Protein AF-A0A1I5IBN6-F1 (afdb_monomer_lite)

Structure (mmCIF, N/CA/C/O backbone):
data_AF-A0A1I5IBN6-F1
#
_entry.id   AF-A0A1I5IBN6-F1
#
loop_
_atom_site.group_PDB
_atom_site.id
_atom_site.type_symbol
_atom_site.label_atom_id
_atom_site.label_alt_id
_atom_site.label_comp_id
_atom_site.label_asym_id
_atom_site.label_entity_id
_atom_site.label_seq_id
_atom_site.pdbx_PDB_ins_code
_atom_site.Cartn_x
_atom_site.Cartn_y
_atom_site.Cartn_z
_atom_site.occupancy
_atom_site.B_iso_or_equiv
_atom_site.auth_seq_id
_atom_site.auth_comp_id
_atom_site.auth_asym_id
_atom_site.auth_atom_id
_atom_site.pdbx_PDB_model_num
ATOM 1 N N . MET A 1 1 ? -43.852 1.366 -8.050 1.00 37.41 1 MET A N 1
ATOM 2 C CA . MET A 1 1 ? -42.570 1.526 -8.777 1.00 37.41 1 MET A CA 1
ATOM 3 C C . MET A 1 1 ? -41.488 0.800 -7.988 1.00 37.41 1 MET A C 1
ATOM 5 O O . MET A 1 1 ? -41.208 1.187 -6.864 1.00 37.41 1 MET A O 1
ATOM 9 N N . SER A 1 2 ? -41.017 -0.335 -8.509 1.00 35.06 2 SER A N 1
ATOM 10 C CA . SER A 1 2 ? -40.337 -1.384 -7.733 1.00 35.06 2 SER A CA 1
ATOM 11 C C . SER A 1 2 ? -38.909 -1.019 -7.300 1.00 35.06 2 SER A C 1
ATOM 13 O O . SER A 1 2 ? -38.090 -0.548 -8.091 1.00 35.06 2 SER A O 1
ATOM 15 N N . SER A 1 3 ? -38.639 -1.263 -6.017 1.00 43.28 3 SER A N 1
ATOM 16 C CA . SER A 1 3 ? -37.408 -1.008 -5.268 1.00 43.28 3 SER A CA 1
ATOM 17 C C . SER A 1 3 ? -36.455 -2.217 -5.299 1.00 43.28 3 SER A C 1
ATOM 19 O O . SER A 1 3 ? -36.141 -2.799 -4.264 1.00 43.28 3 SER A O 1
ATOM 21 N N . SER A 1 4 ? -35.931 -2.588 -6.466 1.00 45.00 4 SER A N 1
ATOM 22 C CA . SER A 1 4 ? -34.794 -3.533 -6.571 1.00 45.00 4 SER A CA 1
ATOM 23 C C . SER A 1 4 ? -33.524 -2.827 -7.045 1.00 45.00 4 SER A C 1
ATOM 25 O O . SER A 1 4 ? -32.756 -3.294 -7.880 1.00 45.00 4 SER A O 1
ATOM 27 N N . ARG A 1 5 ? -33.343 -1.644 -6.451 1.00 52.09 5 ARG A N 1
ATOM 28 C CA . ARG A 1 5 ? -32.229 -0.719 -6.575 1.00 52.09 5 ARG A CA 1
ATOM 29 C C . ARG A 1 5 ? -30.846 -1.376 -6.428 1.00 52.09 5 ARG A C 1
ATOM 31 O O . ARG A 1 5 ? -29.999 -1.261 -7.278 1.00 52.09 5 ARG A O 1
ATOM 38 N N . LEU A 1 6 ? -30.577 -1.990 -5.277 1.00 48.22 6 LEU A N 1
ATOM 39 C CA . LEU A 1 6 ? -29.248 -1.966 -4.640 1.00 48.22 6 LEU A CA 1
ATOM 40 C C . LEU A 1 6 ? -28.767 -3.368 -4.243 1.00 48.22 6 LEU A C 1
ATOM 42 O O . LEU A 1 6 ? -29.565 -4.175 -3.775 1.00 48.22 6 LEU A O 1
ATOM 46 N N . HIS A 1 7 ? -27.463 -3.636 -4.373 1.00 55.00 7 HIS A N 1
ATOM 47 C CA . HIS A 1 7 ? -26.859 -4.885 -3.900 1.00 55.00 7 HIS A CA 1
ATOM 48 C C . HIS A 1 7 ? -26.324 -4.712 -2.473 1.00 55.00 7 HIS A C 1
ATOM 50 O O . HIS A 1 7 ? -25.435 -3.877 -2.261 1.00 55.00 7 HIS A O 1
ATOM 56 N N . PRO A 1 8 ? -26.835 -5.480 -1.497 1.00 58.59 8 PRO A N 1
ATOM 57 C CA . PRO A 1 8 ? -26.280 -5.491 -0.157 1.00 58.59 8 PRO A CA 1
ATOM 58 C C . PRO A 1 8 ? -24.940 -6.235 -0.146 1.00 58.59 8 PRO A C 1
ATOM 60 O O . PRO A 1 8 ? -24.834 -7.372 -0.603 1.00 58.59 8 PRO A O 1
ATOM 63 N N . VAL A 1 9 ? -23.918 -5.603 0.422 1.00 64.19 9 VAL A N 1
ATOM 64 C CA . VAL A 1 9 ? -22.690 -6.264 0.863 1.00 64.19 9 VAL A CA 1
ATOM 65 C C . VAL A 1 9 ? -22.843 -6.511 2.358 1.00 64.19 9 VAL A C 1
ATOM 67 O O . VAL A 1 9 ? -22.699 -5.582 3.141 1.00 64.19 9 VAL A O 1
ATOM 70 N N . HIS A 1 10 ? -23.190 -7.740 2.755 1.00 68.06 10 HIS A N 1
ATOM 71 C CA . HIS A 1 10 ? -23.338 -8.136 4.171 1.00 68.06 10 HI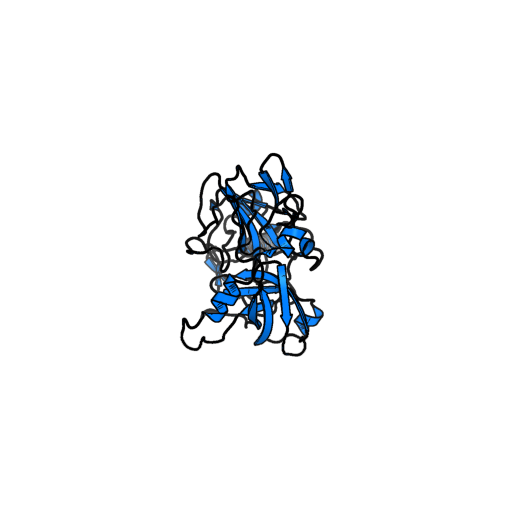S A CA 1
ATOM 72 C C . HIS A 1 10 ? -24.230 -7.188 4.996 1.00 68.06 10 HIS A C 1
ATOM 74 O O . HIS A 1 10 ? -23.892 -6.813 6.112 1.00 68.06 10 HIS A O 1
ATOM 80 N N . GLY A 1 11 ? -25.361 -6.767 4.421 1.00 74.81 11 GLY A N 1
ATOM 81 C CA . GLY A 1 11 ? -26.295 -5.824 5.053 1.00 74.81 11 GLY A CA 1
ATOM 82 C C . GLY A 1 11 ? -26.037 -4.346 4.736 1.00 74.81 11 GLY A C 1
ATOM 83 O O . GLY A 1 11 ? -26.888 -3.514 5.024 1.00 74.81 11 GLY A O 1
ATOM 84 N N . LEU A 1 12 ? -24.930 -4.005 4.068 1.00 89.50 12 LEU A N 1
ATOM 85 C CA . LEU A 1 12 ? -24.622 -2.632 3.659 1.00 89.50 12 LEU A CA 1
ATOM 86 C C . LEU A 1 12 ? -25.076 -2.354 2.231 1.00 89.50 12 LEU A C 1
ATOM 88 O O . LEU A 1 12 ? -24.593 -2.974 1.280 1.00 89.50 12 LEU A O 1
ATOM 92 N N . ARG A 1 13 ? -25.973 -1.382 2.055 1.00 93.12 13 ARG A N 1
ATOM 93 C CA . ARG A 1 13 ? -26.388 -0.926 0.725 1.00 93.12 13 ARG A CA 1
ATOM 94 C C . ARG A 1 13 ? -25.307 -0.053 0.096 1.00 93.12 13 ARG A C 1
ATOM 96 O O . ARG A 1 13 ? -24.793 0.878 0.715 1.00 93.12 13 ARG A O 1
ATOM 103 N N . THR A 1 14 ? -24.981 -0.350 -1.161 1.00 95.56 14 THR A N 1
ATOM 104 C CA . THR A 1 14 ? -23.954 0.369 -1.925 1.00 95.56 14 THR A CA 1
ATOM 105 C C . THR A 1 14 ? -24.483 0.842 -3.273 1.00 95.56 14 THR A C 1
ATOM 107 O O . THR A 1 14 ? -25.386 0.230 -3.845 1.00 95.56 14 THR A O 1
ATOM 110 N N . ASN A 1 15 ? -23.872 1.892 -3.824 1.00 96.69 15 ASN A N 1
ATOM 111 C CA . ASN A 1 15 ? -24.106 2.343 -5.201 1.00 96.69 15 ASN A CA 1
ATOM 112 C C . ASN A 1 15 ? -23.259 1.579 -6.241 1.00 96.69 15 ASN A C 1
ATOM 114 O O . ASN A 1 15 ? -23.059 2.083 -7.340 1.00 96.69 15 ASN A O 1
ATOM 118 N N . ALA A 1 16 ? -22.732 0.388 -5.920 1.00 94.00 16 ALA A N 1
ATOM 119 C CA . ALA A 1 16 ? -21.748 -0.304 -6.761 1.00 94.00 16 ALA A CA 1
ATOM 120 C C . ALA A 1 16 ? -22.207 -0.473 -8.221 1.00 94.00 16 ALA A C 1
ATOM 122 O O . ALA A 1 16 ? -21.446 -0.215 -9.140 1.00 94.00 16 ALA A O 1
ATOM 123 N N . ARG A 1 17 ? -23.474 -0.827 -8.439 1.00 90.75 17 ARG A N 1
ATOM 124 C CA . ARG A 1 17 ? -24.089 -0.983 -9.772 1.00 90.75 17 ARG A CA 1
ATOM 125 C C . ARG A 1 17 ? -24.071 0.281 -10.652 1.00 90.75 17 ARG A C 1
ATOM 127 O O . ARG A 1 17 ? -24.234 0.173 -11.858 1.00 90.75 17 ARG A O 1
ATOM 134 N N . ASP A 1 18 ? -23.973 1.456 -10.029 1.00 96.12 18 ASP A N 1
ATOM 135 C CA . ASP A 1 18 ? -24.025 2.760 -10.688 1.00 96.12 18 ASP A CA 1
ATOM 136 C C . ASP A 1 18 ? -22.593 3.250 -11.003 1.00 96.12 18 ASP A C 1
ATOM 138 O O . ASP A 1 18 ? -22.408 4.302 -11.612 1.00 96.12 18 ASP A O 1
ATOM 142 N N . LEU A 1 19 ? -21.564 2.501 -10.577 1.00 97.31 19 LEU A N 1
ATOM 143 C CA . LEU A 1 19 ? -20.168 2.826 -10.833 1.00 97.31 19 LEU A CA 1
ATOM 144 C C . LEU A 1 19 ? -19.770 2.472 -12.263 1.00 97.31 19 LEU A C 1
ATOM 146 O O . LEU A 1 19 ? -20.132 1.429 -12.805 1.00 97.31 19 LEU A O 1
ATOM 150 N N . VAL A 1 20 ? -18.924 3.320 -12.837 1.00 98.00 20 VAL A N 1
ATOM 151 C CA . VAL A 1 20 ? -18.312 3.079 -14.141 1.00 98.00 20 VAL A CA 1
ATOM 152 C C . VAL A 1 20 ? -17.042 2.257 -13.954 1.00 98.00 20 VAL A C 1
ATOM 154 O O . VAL A 1 20 ? -16.171 2.601 -13.153 1.00 98.00 20 VAL A O 1
ATOM 157 N N . MET A 1 21 ? -16.930 1.175 -14.719 1.00 98.31 21 MET A N 1
ATOM 158 C CA . MET A 1 21 ? -15.669 0.472 -14.916 1.00 98.31 21 MET A CA 1
ATOM 159 C C . MET A 1 21 ? -14.973 1.051 -16.146 1.00 98.31 21 MET A C 1
ATOM 161 O O . MET A 1 21 ? -15.570 1.119 -17.218 1.00 98.31 21 MET A O 1
ATOM 165 N N . ILE A 1 22 ? -13.715 1.457 -16.000 1.00 98.19 22 ILE A N 1
ATOM 166 C CA . ILE A 1 22 ? -12.918 2.032 -17.087 1.00 98.19 22 ILE A CA 1
ATOM 167 C C . ILE A 1 22 ? -11.570 1.324 -17.188 1.00 98.19 22 ILE A C 1
ATOM 169 O O . ILE A 1 22 ? -10.989 0.905 -16.189 1.00 98.19 22 ILE A O 1
ATOM 173 N N . SER A 1 23 ? -11.060 1.174 -18.407 1.00 97.94 23 SER A N 1
ATOM 174 C CA . SER A 1 23 ? -9.711 0.653 -18.609 1.00 97.94 23 SER A CA 1
ATOM 175 C C . SER A 1 23 ? -8.677 1.753 -18.414 1.00 97.94 23 SER A C 1
ATOM 177 O O . SER A 1 23 ? -8.715 2.775 -19.094 1.00 97.94 23 SER A O 1
ATOM 179 N N . VAL A 1 24 ? -7.720 1.505 -17.528 1.00 97.81 24 VAL A N 1
ATOM 180 C CA . VAL A 1 24 ? -6.460 2.250 -17.447 1.00 97.81 24 VAL A CA 1
ATOM 181 C C . VAL A 1 24 ? -5.318 1.284 -17.704 1.00 97.81 24 VAL A C 1
ATOM 183 O O . VAL A 1 24 ? -5.441 0.083 -17.477 1.00 97.81 24 VAL A O 1
ATOM 186 N N . ALA A 1 25 ? -4.211 1.786 -18.226 1.00 97.69 25 ALA A N 1
ATOM 187 C CA . ALA A 1 25 ? -3.065 0.959 -18.560 1.00 97.69 25 ALA A CA 1
ATOM 188 C C . ALA A 1 25 ? -1.779 1.608 -18.067 1.00 97.69 25 ALA A C 1
ATOM 190 O O . ALA A 1 25 ? -1.719 2.820 -17.864 1.00 97.69 25 ALA A O 1
ATOM 191 N N . GLY A 1 26 ? -0.756 0.783 -17.918 1.00 98.25 26 GLY A N 1
ATOM 192 C CA . GLY A 1 26 ? 0.618 1.188 -17.682 1.00 98.25 26 GLY A CA 1
ATOM 193 C C . GLY A 1 26 ? 1.561 0.110 -18.195 1.00 98.25 26 GLY A C 1
ATOM 194 O O . GLY A 1 26 ? 1.164 -0.782 -18.950 1.00 98.25 26 GLY A O 1
ATOM 195 N N . GLN A 1 27 ? 2.806 0.193 -17.767 1.00 98.69 27 GLN A N 1
ATOM 196 C CA . GLN A 1 27 ? 3.839 -0.791 -18.030 1.00 98.69 27 GLN A CA 1
ATOM 197 C C . GLN A 1 27 ? 4.594 -1.101 -16.743 1.00 98.69 27 GLN A C 1
ATOM 199 O O . GLN A 1 27 ? 4.621 -0.272 -15.829 1.00 98.69 27 GLN A O 1
ATOM 204 N N . VAL A 1 28 ? 5.204 -2.283 -16.671 1.00 98.75 28 VAL A N 1
ATOM 205 C CA . VAL A 1 28 ? 6.131 -2.623 -15.588 1.00 98.75 28 VAL A CA 1
ATOM 206 C C . VAL A 1 28 ? 7.212 -1.542 -15.522 1.00 98.75 28 VAL A C 1
ATOM 208 O O . VAL A 1 28 ? 7.951 -1.336 -16.487 1.00 98.75 28 VAL A O 1
ATOM 211 N N . ALA A 1 29 ? 7.267 -0.830 -14.402 1.00 97.88 29 ALA A N 1
ATOM 212 C CA . ALA A 1 29 ? 8.164 0.296 -14.199 1.00 97.88 29 ALA A CA 1
ATOM 213 C C . ALA A 1 29 ? 9.575 -0.196 -13.863 1.00 97.88 29 ALA A C 1
ATOM 215 O O . ALA A 1 29 ? 9.732 -1.160 -13.116 1.00 97.88 29 ALA A O 1
ATOM 216 N N . SER A 1 30 ? 10.606 0.485 -14.363 1.00 96.25 30 SER A N 1
ATOM 217 C CA . SER A 1 30 ? 11.982 0.264 -13.903 1.00 96.25 30 SER A CA 1
ATOM 218 C C . SER A 1 30 ? 12.125 0.617 -12.416 1.00 96.25 30 SER A C 1
ATOM 220 O O . SER A 1 30 ? 11.455 1.544 -11.953 1.00 96.25 30 SER A O 1
ATOM 222 N N . PRO A 1 31 ? 13.031 -0.041 -11.668 1.00 93.31 31 PRO A N 1
ATOM 223 C CA . PRO A 1 31 ? 13.519 0.501 -10.405 1.00 93.31 31 PRO A CA 1
ATOM 224 C C . PRO A 1 31 ? 14.077 1.916 -10.591 1.00 93.31 31 PRO A C 1
ATOM 226 O O . PRO A 1 31 ? 14.674 2.212 -11.630 1.00 93.31 31 PRO A O 1
ATOM 229 N N . THR A 1 32 ? 13.901 2.786 -9.594 1.00 84.44 32 THR A N 1
ATOM 230 C CA . THR A 1 32 ? 14.339 4.190 -9.689 1.00 84.44 32 THR A CA 1
ATOM 231 C C . THR A 1 32 ? 15.350 4.567 -8.611 1.00 84.44 32 THR A C 1
ATOM 233 O O . THR A 1 32 ? 15.176 4.275 -7.429 1.00 84.44 32 THR A O 1
ATOM 236 N N . GLU A 1 33 ? 16.394 5.289 -9.015 1.00 82.25 33 GLU A N 1
ATOM 237 C CA . GLU A 1 33 ? 17.370 5.907 -8.119 1.00 82.25 33 GLU A CA 1
ATOM 238 C C . GLU A 1 33 ? 17.358 7.429 -8.312 1.00 82.25 33 GLU A C 1
ATOM 240 O O . GLU A 1 33 ? 17.132 7.933 -9.412 1.00 82.25 33 GLU A O 1
ATOM 245 N N . ARG A 1 34 ? 17.579 8.184 -7.231 1.00 72.94 34 ARG A N 1
ATOM 246 C CA . ARG A 1 34 ? 17.619 9.652 -7.268 1.00 72.94 34 ARG A CA 1
ATOM 247 C C . ARG A 1 34 ? 19.052 10.136 -7.100 1.00 72.94 34 ARG A C 1
ATOM 249 O O . ARG A 1 34 ? 19.454 10.371 -5.968 1.00 72.94 34 ARG A O 1
ATOM 256 N N . GLY A 1 35 ? 19.789 10.282 -8.202 1.00 77.00 35 GLY A N 1
ATOM 257 C CA . GLY A 1 35 ? 21.085 10.982 -8.310 1.00 77.00 35 GLY A CA 1
ATOM 258 C C . GLY A 1 35 ? 22.272 10.435 -7.499 1.00 77.00 35 GLY A C 1
ATOM 259 O O . GLY A 1 35 ? 23.413 10.710 -7.850 1.00 77.00 35 GLY A O 1
ATOM 260 N N . THR A 1 36 ? 22.026 9.682 -6.428 1.00 87.25 36 THR A N 1
ATOM 261 C CA . THR A 1 36 ? 23.012 9.089 -5.527 1.00 87.25 36 THR A CA 1
ATOM 262 C C . THR A 1 36 ? 22.564 7.685 -5.110 1.00 87.25 36 THR A C 1
ATOM 264 O O . THR A 1 36 ? 21.373 7.496 -4.810 1.00 87.25 36 THR A O 1
ATOM 267 N N . PRO A 1 37 ? 23.510 6.731 -4.985 1.00 89.69 37 PRO A N 1
ATOM 268 C CA . PRO A 1 37 ? 23.218 5.367 -4.544 1.00 89.69 37 PRO A CA 1
ATOM 269 C C . PRO A 1 37 ? 22.957 5.278 -3.037 1.00 89.69 37 PRO A C 1
ATOM 271 O O . PRO A 1 37 ? 22.678 4.195 -2.519 1.00 89.69 37 PRO A O 1
ATOM 274 N N . TRP A 1 38 ? 23.072 6.399 -2.314 1.00 92.38 38 TRP A N 1
ATOM 275 C CA . TRP A 1 38 ? 22.952 6.465 -0.864 1.00 92.38 38 TRP A CA 1
ATOM 276 C C . TRP A 1 38 ? 21.591 7.010 -0.422 1.00 92.38 38 TRP A C 1
ATOM 278 O O . TRP A 1 38 ? 21.193 8.123 -0.769 1.00 92.38 38 TRP A O 1
ATOM 288 N N . ARG A 1 39 ? 20.904 6.253 0.435 1.00 90.88 39 ARG A N 1
ATOM 289 C CA . ARG A 1 39 ? 19.794 6.722 1.272 1.00 90.88 39 ARG A CA 1
ATOM 290 C C . ARG A 1 39 ? 20.333 7.054 2.657 1.00 90.88 39 ARG A C 1
ATOM 292 O O . ARG A 1 39 ? 20.995 6.221 3.275 1.00 90.88 39 ARG A O 1
ATOM 299 N N . ILE A 1 40 ? 20.082 8.269 3.135 1.00 93.44 40 ILE A N 1
ATOM 300 C CA . ILE A 1 40 ? 20.515 8.693 4.470 1.00 93.44 40 ILE A CA 1
ATOM 301 C C . ILE A 1 40 ? 19.437 8.306 5.477 1.00 93.44 40 ILE A C 1
ATOM 303 O O . ILE A 1 40 ? 18.309 8.795 5.406 1.00 93.44 40 ILE A O 1
ATOM 307 N N . GLY A 1 41 ? 19.790 7.414 6.400 1.00 94.94 41 GLY A N 1
ATOM 308 C CA . GLY A 1 41 ? 18.877 6.962 7.436 1.00 94.94 41 GLY A CA 1
ATOM 309 C C . GLY A 1 41 ? 18.594 8.034 8.491 1.00 94.94 41 GLY A C 1
ATOM 310 O O . GLY A 1 41 ? 19.393 8.948 8.695 1.00 94.94 41 GLY A O 1
ATOM 311 N N . TYR A 1 42 ? 17.498 7.884 9.237 1.00 95.19 42 TYR A N 1
ATOM 312 C CA . TYR A 1 42 ? 17.176 8.720 10.401 1.00 95.19 42 TYR A CA 1
ATOM 313 C C . TYR A 1 42 ? 18.221 8.615 11.527 1.00 95.19 42 TYR A C 1
ATOM 315 O O . TYR A 1 42 ? 18.244 9.441 12.433 1.00 95.19 42 TYR A O 1
ATOM 323 N N . ASP A 1 43 ? 19.094 7.606 11.471 1.00 95.00 43 ASP A N 1
ATOM 324 C CA . ASP A 1 43 ? 20.265 7.434 12.332 1.00 95.00 43 ASP A CA 1
ATOM 325 C C . ASP A 1 43 ? 21.526 8.143 11.796 1.00 95.00 43 ASP A C 1
ATOM 327 O O . ASP A 1 43 ? 22.617 7.957 12.337 1.00 95.00 43 ASP A O 1
ATOM 331 N N . GLY A 1 44 ? 21.396 8.917 10.714 1.00 95.38 44 GLY A N 1
ATOM 332 C CA . GLY A 1 44 ? 22.485 9.636 10.055 1.00 95.38 44 GLY A CA 1
ATOM 333 C C . GLY A 1 44 ? 23.410 8.754 9.215 1.00 95.38 44 GLY A C 1
ATOM 334 O O . GLY A 1 44 ? 24.447 9.233 8.757 1.00 95.38 44 GLY A O 1
ATOM 335 N N . ARG A 1 45 ? 23.086 7.468 9.008 1.00 94.88 45 ARG A N 1
ATOM 336 C CA . ARG A 1 45 ? 23.952 6.541 8.263 1.00 94.88 45 ARG A CA 1
ATOM 337 C C . ARG A 1 45 ? 23.517 6.381 6.806 1.00 94.88 45 ARG A C 1
ATOM 339 O O . ARG A 1 45 ? 22.349 6.066 6.569 1.00 94.88 45 ARG A O 1
ATOM 346 N N . PRO A 1 46 ? 24.437 6.523 5.833 1.00 94.81 46 PRO A N 1
ATOM 347 C CA . PRO A 1 46 ? 24.151 6.206 4.443 1.00 94.81 46 PRO A CA 1
ATOM 348 C C . PRO A 1 46 ? 24.030 4.691 4.251 1.00 94.81 46 PRO A C 1
ATOM 350 O O . PRO A 1 46 ? 24.814 3.918 4.805 1.00 94.81 46 PRO A O 1
ATOM 353 N N . ARG A 1 47 ? 23.061 4.266 3.441 1.00 94.25 47 ARG A N 1
ATOM 354 C CA . ARG A 1 47 ? 22.872 2.874 3.021 1.00 94.25 47 ARG A CA 1
ATOM 355 C C . ARG A 1 47 ? 22.606 2.819 1.523 1.00 94.25 47 ARG A C 1
ATOM 357 O O . ARG A 1 47 ? 21.886 3.666 1.004 1.00 94.25 47 ARG A O 1
ATOM 364 N N . SER A 1 48 ? 23.179 1.827 0.849 1.00 94.88 48 SER A N 1
ATOM 365 C CA . SER A 1 48 ? 22.851 1.506 -0.541 1.00 94.88 48 SER A CA 1
ATOM 366 C C . SER A 1 48 ? 22.001 0.243 -0.535 1.00 94.88 48 SER A C 1
ATOM 368 O O . SER A 1 48 ? 22.477 -0.825 -0.152 1.00 94.88 48 SER A O 1
ATOM 370 N N . LEU A 1 49 ? 20.713 0.404 -0.835 1.00 94.50 49 LEU A N 1
ATOM 371 C CA . LEU A 1 49 ? 19.690 -0.630 -0.702 1.00 94.50 49 LEU A CA 1
ATOM 372 C C . LEU A 1 49 ? 18.755 -0.589 -1.918 1.00 94.50 49 LEU A C 1
ATOM 374 O O . LEU A 1 49 ? 18.497 0.503 -2.433 1.00 94.50 49 LEU A O 1
ATOM 378 N N . PRO A 1 50 ? 18.195 -1.735 -2.347 1.00 94.38 50 PRO A N 1
ATOM 379 C CA . PRO A 1 50 ? 17.081 -1.751 -3.289 1.00 94.38 50 PRO A CA 1
ATOM 380 C C . PRO A 1 50 ? 15.898 -0.929 -2.764 1.00 94.38 50 PRO A C 1
ATOM 382 O O . PRO A 1 50 ? 15.646 -0.914 -1.557 1.00 94.38 50 PRO A O 1
ATOM 385 N N . GLY A 1 51 ? 15.152 -0.288 -3.666 1.00 92.50 51 GLY A N 1
ATOM 386 C CA . GLY A 1 51 ? 13.985 0.511 -3.294 1.00 92.50 51 GLY A CA 1
ATOM 387 C C . GLY A 1 51 ? 12.790 0.342 -4.221 1.00 92.50 51 GLY A C 1
ATOM 388 O O . GLY A 1 51 ? 12.393 -0.782 -4.518 1.00 92.50 51 GLY A O 1
ATOM 389 N N . THR A 1 52 ? 12.200 1.459 -4.641 1.00 95.31 52 THR A N 1
ATOM 390 C CA . THR A 1 52 ? 10.964 1.506 -5.432 1.00 95.31 52 THR A CA 1
ATOM 391 C C . THR A 1 52 ? 11.145 1.062 -6.884 1.00 95.31 52 THR A C 1
ATOM 393 O O . THR A 1 52 ? 12.204 1.264 -7.488 1.00 95.31 52 THR A O 1
ATOM 396 N N . GLY A 1 53 ? 10.060 0.560 -7.478 1.00 96.62 53 GLY A N 1
ATOM 397 C CA . GLY A 1 53 ? 9.968 0.138 -8.872 1.00 96.62 53 GLY A CA 1
ATOM 398 C C . GLY A 1 53 ? 10.426 -1.301 -9.130 1.00 96.62 53 GLY A C 1
ATOM 399 O O . GLY A 1 53 ? 11.031 -1.963 -8.288 1.00 96.62 53 GLY A O 1
ATOM 400 N N . GLY A 1 54 ? 10.175 -1.779 -10.348 1.00 97.75 54 GLY A N 1
ATOM 401 C CA . GLY A 1 54 ? 10.612 -3.091 -10.816 1.00 97.75 54 GLY A CA 1
ATOM 402 C C . GLY A 1 54 ? 9.667 -4.249 -10.503 1.00 97.75 54 GLY A C 1
ATOM 403 O O . GLY A 1 54 ? 8.466 -4.089 -10.279 1.00 97.75 54 GLY A O 1
ATOM 404 N N . ILE A 1 55 ? 10.252 -5.449 -10.549 1.00 98.69 55 ILE A N 1
ATOM 405 C CA . ILE A 1 55 ? 9.603 -6.721 -10.228 1.00 98.69 55 ILE A CA 1
ATOM 406 C C . ILE A 1 55 ? 10.326 -7.318 -9.017 1.00 98.69 55 ILE A C 1
ATOM 408 O O . ILE A 1 55 ? 11.404 -7.905 -9.139 1.00 98.69 55 ILE A O 1
ATOM 412 N N . VAL A 1 56 ? 9.726 -7.197 -7.840 1.00 98.56 56 VAL A N 1
ATOM 413 C CA . VAL A 1 56 ? 10.225 -7.789 -6.599 1.00 98.56 56 VAL A CA 1
ATOM 414 C C . VAL A 1 56 ? 9.731 -9.232 -6.494 1.00 98.56 56 VAL A C 1
ATOM 416 O O . VAL A 1 56 ? 8.569 -9.514 -6.209 1.00 98.56 56 VAL A O 1
ATOM 419 N N . LEU A 1 57 ? 10.635 -10.182 -6.743 1.00 97.69 57 LEU A N 1
ATOM 420 C CA . LEU A 1 57 ? 10.305 -11.611 -6.855 1.00 97.69 57 LEU A CA 1
ATOM 421 C C . LEU A 1 57 ? 10.164 -12.336 -5.506 1.00 97.69 57 LEU A C 1
ATOM 423 O O . LEU A 1 57 ? 9.518 -13.382 -5.435 1.00 97.69 57 LEU A O 1
ATOM 427 N N . ASN A 1 58 ? 10.797 -11.825 -4.449 1.00 97.38 58 ASN A N 1
ATOM 428 C CA . ASN A 1 58 ? 10.904 -12.478 -3.139 1.00 97.38 58 ASN A CA 1
ATOM 429 C C . ASN A 1 58 ? 10.000 -11.868 -2.052 1.00 97.38 58 ASN A C 1
ATOM 431 O O . ASN A 1 58 ? 9.879 -12.463 -0.980 1.00 97.38 58 ASN A O 1
ATOM 435 N N . HIS A 1 59 ? 9.346 -10.739 -2.333 1.00 98.12 59 HIS A N 1
ATOM 436 C CA . HIS A 1 59 ? 8.373 -10.102 -1.448 1.00 98.12 59 HIS A CA 1
ATOM 437 C C . HIS A 1 59 ? 7.093 -9.777 -2.210 1.00 98.12 59 HIS A C 1
ATOM 439 O O . HIS A 1 59 ? 7.106 -9.138 -3.260 1.00 98.12 59 HIS A O 1
ATOM 445 N N . ARG A 1 60 ? 5.976 -10.241 -1.664 1.00 98.38 60 ARG A N 1
ATOM 446 C CA . ARG A 1 60 ? 4.634 -10.104 -2.224 1.00 98.38 60 ARG A CA 1
ATOM 447 C C . ARG A 1 60 ? 3.654 -9.732 -1.116 1.00 98.38 60 ARG A C 1
ATOM 449 O O . ARG A 1 60 ? 3.989 -9.744 0.071 1.00 98.38 60 ARG A O 1
ATOM 456 N N . VAL A 1 61 ? 2.415 -9.439 -1.500 1.00 98.62 61 VAL A N 1
ATOM 457 C CA . VAL A 1 61 ? 1.352 -9.168 -0.529 1.00 98.62 61 VAL A CA 1
ATOM 458 C C . VAL A 1 61 ? 1.201 -10.340 0.457 1.00 98.62 61 VAL A C 1
ATOM 460 O O . VAL A 1 61 ? 1.259 -11.511 0.074 1.00 98.62 61 VAL A O 1
ATOM 463 N N . GLY A 1 62 ? 1.067 -10.025 1.743 1.00 98.44 62 GLY A N 1
ATOM 464 C CA . GLY A 1 62 ? 1.037 -10.981 2.850 1.00 98.44 62 GLY A CA 1
ATOM 465 C C . GLY A 1 62 ? 2.404 -11.353 3.441 1.00 98.44 62 GLY A C 1
ATOM 466 O O . GLY A 1 62 ? 2.435 -12.023 4.474 1.00 98.44 62 GLY A O 1
ATOM 467 N N . ASP A 1 63 ? 3.529 -10.954 2.837 1.00 98.62 63 ASP A N 1
ATOM 468 C CA . ASP A 1 63 ? 4.860 -11.128 3.437 1.00 98.62 63 ASP A CA 1
ATOM 469 C C . ASP A 1 63 ? 5.177 -9.988 4.440 1.00 98.62 63 ASP A C 1
ATOM 471 O O . ASP A 1 63 ? 4.606 -8.901 4.324 1.00 98.62 63 ASP A O 1
ATOM 475 N N . PRO A 1 64 ? 6.072 -10.194 5.430 1.00 98.06 64 PRO A N 1
ATOM 476 C CA . PRO A 1 64 ? 6.534 -9.126 6.321 1.00 98.06 64 PRO A CA 1
ATOM 477 C C . PRO A 1 64 ? 7.146 -7.955 5.550 1.00 98.06 64 PRO A C 1
ATOM 479 O O . PRO A 1 64 ? 7.885 -8.172 4.587 1.00 98.06 64 PRO A O 1
ATOM 482 N N . CYS A 1 65 ? 6.865 -6.734 6.003 1.00 97.75 65 CYS A N 1
ATOM 483 C CA . CYS A 1 65 ? 7.301 -5.510 5.330 1.00 97.75 65 CYS A CA 1
ATOM 484 C C . CYS A 1 65 ? 8.220 -4.631 6.193 1.00 97.75 65 CYS A C 1
ATOM 486 O O . CYS A 1 65 ? 8.462 -3.487 5.832 1.00 97.75 65 CYS A O 1
ATOM 488 N N . VAL A 1 66 ? 8.706 -5.132 7.336 1.00 97.81 66 VAL A N 1
ATOM 489 C CA . VAL A 1 66 ? 9.565 -4.379 8.268 1.00 97.81 66 VAL A CA 1
ATOM 490 C C . VAL A 1 66 ? 10.880 -5.106 8.526 1.00 97.81 66 VAL A C 1
ATOM 492 O O . VAL A 1 66 ? 10.889 -6.312 8.797 1.00 97.81 66 VAL A O 1
ATOM 495 N N . GLY A 1 67 ? 11.982 -4.352 8.523 1.00 94.69 67 GLY A N 1
ATOM 496 C CA . GLY A 1 67 ? 13.325 -4.875 8.770 1.00 94.69 67 GLY A CA 1
ATOM 497 C C . GLY A 1 67 ? 13.952 -5.519 7.538 1.00 94.69 67 GLY A C 1
ATOM 498 O O . GLY A 1 67 ? 14.820 -6.382 7.667 1.00 94.69 67 GLY A O 1
ATOM 499 N N . LEU A 1 68 ? 13.491 -5.139 6.345 1.00 95.62 68 LEU A N 1
ATOM 500 C CA . LEU A 1 68 ? 14.093 -5.591 5.098 1.00 95.62 68 LEU A CA 1
ATOM 501 C C . LEU A 1 68 ? 15.413 -4.848 4.862 1.00 95.62 68 LEU A C 1
ATOM 503 O O . LEU A 1 68 ? 15.556 -3.681 5.219 1.00 95.62 68 LEU A O 1
ATOM 507 N N . ALA A 1 69 ? 16.369 -5.503 4.203 1.00 96.06 69 ALA A N 1
ATOM 508 C CA . ALA A 1 69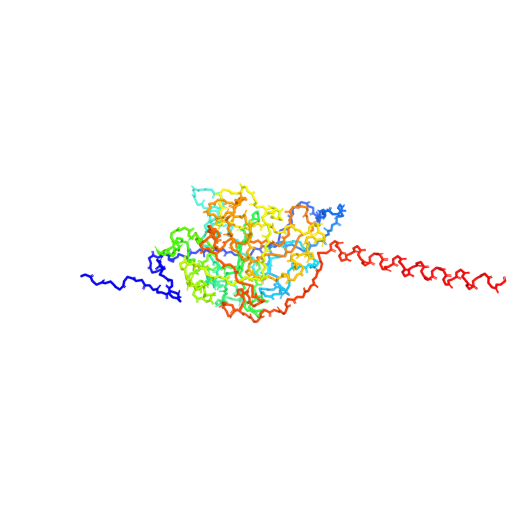 ? 17.529 -4.829 3.620 1.00 96.06 69 ALA A CA 1
ATOM 509 C C . ALA A 1 69 ? 17.111 -4.108 2.321 1.00 96.06 69 ALA A C 1
ATOM 511 O O . ALA A 1 69 ? 17.543 -4.465 1.228 1.00 96.06 69 ALA A O 1
ATOM 512 N N . GLY A 1 70 ? 16.210 -3.136 2.456 1.00 95.38 70 GLY A N 1
ATOM 513 C CA . GLY A 1 70 ? 15.567 -2.377 1.387 1.00 95.38 70 GLY A CA 1
ATOM 514 C C . GLY A 1 70 ? 15.025 -1.047 1.919 1.00 95.38 70 GLY A C 1
ATOM 515 O O . GLY A 1 70 ? 14.956 -0.853 3.132 1.00 95.38 70 GLY A O 1
ATOM 516 N N . ASP A 1 71 ? 14.648 -0.129 1.031 1.00 95.19 71 ASP A N 1
ATOM 517 C CA . ASP A 1 71 ? 14.056 1.162 1.400 1.00 95.19 71 ASP A CA 1
ATOM 518 C C . ASP A 1 71 ? 12.873 1.493 0.482 1.00 95.19 71 ASP A C 1
ATOM 520 O O . ASP A 1 71 ? 13.071 1.717 -0.709 1.00 95.19 71 ASP A O 1
ATOM 524 N N . HIS A 1 72 ? 11.648 1.510 1.022 1.00 96.75 72 HIS A N 1
ATOM 525 C CA . HIS A 1 72 ? 10.409 1.588 0.227 1.00 96.75 72 HIS A CA 1
ATOM 526 C C . HIS A 1 72 ? 10.270 0.460 -0.812 1.00 96.75 72 HIS A C 1
ATOM 528 O O . HIS A 1 72 ? 9.903 0.691 -1.965 1.00 96.75 72 HIS A O 1
ATOM 534 N N . VAL A 1 73 ? 10.565 -0.781 -0.426 1.00 97.94 73 VAL A N 1
ATOM 535 C CA . VAL A 1 73 ? 10.357 -1.940 -1.299 1.00 97.94 73 VAL A CA 1
ATOM 536 C C . VAL A 1 73 ? 8.871 -2.061 -1.628 1.00 97.94 73 VAL A C 1
ATOM 538 O O . VAL A 1 73 ? 8.029 -2.194 -0.736 1.00 97.94 73 VAL A O 1
ATOM 541 N N . GLU A 1 74 ? 8.563 -2.048 -2.919 1.00 98.69 74 GLU A N 1
ATOM 542 C CA . GLU A 1 74 ? 7.225 -2.258 -3.463 1.00 98.69 74 GLU A CA 1
ATOM 543 C C . GLU A 1 74 ? 7.029 -3.756 -3.757 1.00 98.69 74 GLU A C 1
ATOM 545 O O . GLU A 1 74 ? 7.816 -4.340 -4.502 1.00 98.69 74 GLU A O 1
ATOM 550 N N . PRO A 1 75 ? 6.035 -4.435 -3.159 1.00 98.56 75 PRO A N 1
ATOM 551 C CA . PRO A 1 75 ? 5.857 -5.868 -3.337 1.00 98.56 75 PRO A CA 1
ATOM 552 C C . PRO A 1 75 ? 5.368 -6.198 -4.751 1.00 98.56 75 PRO A C 1
ATOM 554 O O . PRO A 1 75 ? 4.510 -5.513 -5.309 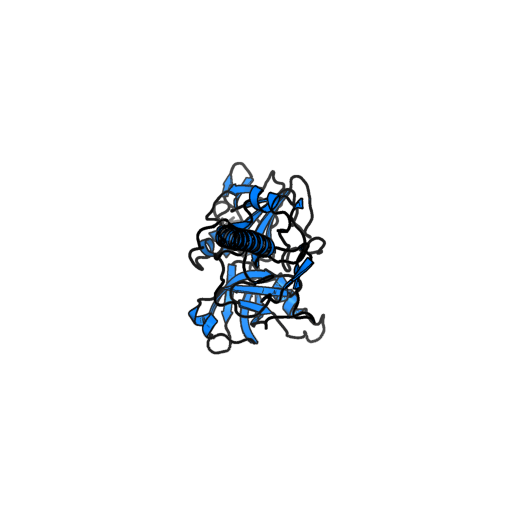1.00 98.56 75 PRO A O 1
ATOM 557 N N . ALA A 1 76 ? 5.819 -7.338 -5.268 1.00 98.69 76 ALA A N 1
ATOM 558 C CA . ALA A 1 76 ? 5.453 -7.856 -6.580 1.00 98.69 76 ALA A CA 1
ATOM 559 C C . ALA A 1 76 ? 5.832 -6.933 -7.753 1.00 98.69 76 ALA A C 1
ATOM 561 O O . ALA A 1 76 ? 7.012 -6.825 -8.065 1.00 98.69 76 ALA A O 1
ATOM 562 N N . VAL A 1 77 ? 4.863 -6.361 -8.471 1.00 98.88 77 VAL A N 1
ATOM 563 C CA . VAL A 1 77 ? 5.101 -5.630 -9.721 1.00 98.88 77 VAL A CA 1
ATOM 564 C C . VAL A 1 77 ? 4.661 -4.181 -9.569 1.00 98.88 77 VAL A C 1
ATOM 566 O O . VAL A 1 77 ? 3.483 -3.911 -9.320 1.00 98.88 77 VAL A O 1
ATOM 569 N N . SER A 1 78 ? 5.593 -3.259 -9.788 1.00 98.81 78 SER A N 1
ATOM 570 C CA . SER A 1 78 ? 5.316 -1.825 -9.856 1.00 98.81 78 SER A CA 1
ATOM 571 C C . SER A 1 78 ? 4.964 -1.420 -11.281 1.00 98.81 78 SER A C 1
ATOM 573 O O . SER A 1 78 ? 5.674 -1.756 -12.230 1.00 98.81 78 SER A O 1
ATOM 575 N N . VAL A 1 79 ? 3.870 -0.682 -11.446 1.00 98.81 79 VAL A N 1
ATOM 576 C CA . VAL A 1 79 ? 3.327 -0.297 -12.752 1.00 98.81 79 VAL A CA 1
ATOM 577 C C . VAL A 1 79 ? 3.171 1.211 -12.830 1.00 98.81 79 VAL A C 1
ATOM 579 O O . VAL A 1 79 ? 2.586 1.827 -11.942 1.00 98.81 79 VAL A O 1
ATOM 582 N N . ARG A 1 80 ? 3.653 1.800 -13.922 1.00 98.06 80 ARG A N 1
ATOM 583 C CA . ARG A 1 80 ? 3.556 3.235 -14.203 1.00 98.06 80 ARG A CA 1
ATOM 584 C C . ARG A 1 80 ? 3.141 3.451 -15.654 1.00 98.06 80 ARG A C 1
ATOM 586 O O . ARG A 1 80 ? 3.434 2.621 -16.509 1.00 98.06 80 ARG A O 1
ATOM 593 N N . ASN A 1 81 ? 2.431 4.530 -15.958 1.00 97.06 81 ASN A N 1
ATOM 594 C CA . ASN A 1 81 ? 2.150 4.914 -17.340 1.00 97.06 81 ASN A CA 1
ATOM 595 C C . ASN A 1 81 ? 3.090 6.041 -17.778 1.00 97.06 81 ASN A C 1
ATOM 597 O O . ASN A 1 81 ? 2.973 7.160 -17.300 1.00 97.06 81 ASN A O 1
ATOM 601 N N . GLU A 1 82 ? 3.984 5.758 -18.722 1.00 92.19 82 GLU A N 1
ATOM 602 C CA . GLU A 1 82 ? 4.955 6.741 -19.231 1.00 92.19 82 GLU A CA 1
ATOM 603 C C . GLU A 1 82 ? 4.466 7.481 -20.492 1.00 92.19 82 GLU A C 1
ATOM 605 O O . GLU A 1 82 ? 5.206 8.247 -21.113 1.00 92.19 82 GLU A O 1
ATOM 610 N N . SER A 1 83 ? 3.220 7.246 -20.919 1.00 89.00 83 SER A N 1
ATOM 611 C CA . SER A 1 83 ? 2.678 7.840 -22.144 1.00 89.00 83 SER A CA 1
ATOM 612 C C . SER A 1 83 ? 2.396 9.326 -21.944 1.00 89.00 83 SER A C 1
ATOM 614 O O . SER A 1 83 ? 1.608 9.717 -21.079 1.00 89.00 83 SER A O 1
ATOM 616 N N . ARG A 1 84 ? 2.966 10.163 -22.814 1.00 81.31 84 ARG A N 1
ATOM 617 C CA . ARG A 1 84 ? 2.624 11.587 -22.876 1.00 81.31 84 ARG A CA 1
ATOM 618 C C . ARG A 1 84 ? 1.233 11.754 -23.479 1.00 81.31 84 ARG A C 1
ATOM 620 O O . ARG A 1 84 ? 0.928 11.185 -24.524 1.00 81.31 84 ARG A O 1
ATOM 627 N N . SER A 1 85 ? 0.388 12.545 -22.830 1.00 73.56 85 SER A N 1
ATOM 628 C CA . SER A 1 85 ? -0.931 12.887 -23.372 1.00 73.56 85 SER A CA 1
ATOM 629 C C . SER A 1 85 ? -0.790 13.963 -24.453 1.00 73.56 85 SER A C 1
ATOM 631 O O . SER A 1 85 ? -0.080 14.942 -24.242 1.00 73.56 85 SER A O 1
ATOM 633 N N . ALA A 1 86 ? -1.477 13.804 -25.591 1.00 60.34 86 ALA A N 1
ATOM 634 C CA . ALA A 1 86 ? -1.312 14.610 -26.814 1.00 60.34 86 ALA A CA 1
ATOM 635 C C . ALA A 1 86 ? -1.746 16.098 -26.719 1.00 60.34 86 ALA A C 1
ATOM 637 O O . ALA A 1 86 ? -1.870 16.768 -27.737 1.00 60.34 86 ALA A O 1
ATOM 638 N N . GLY A 1 87 ? -1.963 16.638 -25.517 1.00 61.47 87 GLY A N 1
ATOM 639 C CA . GLY A 1 87 ? -2.403 18.024 -25.312 1.00 61.47 87 GLY A CA 1
ATOM 640 C C . GLY A 1 87 ? -2.651 18.406 -23.850 1.00 61.47 87 GLY A C 1
ATOM 641 O O . GLY A 1 87 ? -3.502 19.246 -23.579 1.00 61.47 87 GLY A O 1
ATOM 642 N N . GLY A 1 88 ? -1.972 17.765 -22.892 1.00 66.31 88 GLY A N 1
ATOM 643 C CA . GLY A 1 88 ? -2.217 17.972 -21.460 1.00 66.31 88 GLY A CA 1
ATOM 644 C C . GLY A 1 88 ? -0.964 17.850 -20.595 1.00 66.31 88 GLY A C 1
ATOM 645 O O . GLY A 1 88 ? 0.152 17.763 -21.105 1.00 66.31 88 GLY A O 1
ATOM 646 N N . SER A 1 89 ? -1.163 17.833 -19.269 1.00 77.75 89 SER A N 1
ATOM 647 C CA . SER A 1 89 ? -0.101 17.584 -18.281 1.00 77.75 89 SER A CA 1
ATOM 648 C C . SER A 1 89 ? 0.708 16.334 -18.675 1.00 77.75 89 SER A C 1
ATOM 650 O O . SER A 1 89 ? 0.087 15.298 -18.935 1.00 77.75 89 SER A O 1
ATOM 652 N N . PRO A 1 90 ? 2.058 16.389 -18.710 1.00 79.06 90 PRO A N 1
ATOM 653 C CA . PRO A 1 90 ? 2.895 15.279 -19.178 1.00 79.06 90 PRO A CA 1
ATOM 654 C C . PRO A 1 90 ? 2.616 13.931 -18.498 1.00 79.06 90 PRO A C 1
ATOM 656 O O . PRO A 1 90 ? 2.825 12.893 -19.114 1.00 79.06 90 PRO A O 1
ATOM 659 N N . ASP A 1 91 ? 2.106 13.956 -17.263 1.00 90.44 91 ASP A N 1
ATOM 660 C CA . ASP A 1 91 ? 1.855 12.783 -16.419 1.00 90.44 91 ASP A CA 1
ATOM 661 C C . ASP A 1 91 ? 0.361 12.399 -16.330 1.00 90.44 91 ASP A C 1
ATOM 663 O O . ASP A 1 91 ? -0.033 11.568 -15.515 1.00 90.44 91 ASP A O 1
ATOM 667 N N . ALA A 1 92 ? -0.515 13.004 -17.144 1.00 92.88 92 ALA A N 1
ATOM 668 C CA . ALA A 1 92 ? -1.969 12.843 -17.015 1.00 92.88 92 ALA A CA 1
ATOM 669 C C . ALA A 1 92 ? -2.437 11.378 -17.103 1.00 92.88 92 ALA A C 1
ATOM 671 O O . ALA A 1 92 ? -3.311 10.960 -16.340 1.00 92.88 92 ALA A O 1
ATOM 672 N N . ALA A 1 93 ? -1.828 10.578 -17.983 1.00 94.12 93 ALA A N 1
ATOM 673 C CA . ALA A 1 93 ? -2.154 9.161 -18.119 1.00 94.12 93 ALA A CA 1
ATOM 674 C C . ALA A 1 93 ? -1.789 8.363 -16.854 1.00 94.12 93 ALA A C 1
ATOM 676 O O . ALA A 1 93 ? -2.568 7.520 -16.402 1.00 94.12 93 ALA A O 1
ATOM 677 N N . ASN A 1 94 ? -0.648 8.672 -16.230 1.00 96.44 94 ASN A N 1
ATOM 678 C CA . ASN A 1 94 ? -0.255 8.051 -14.971 1.00 96.44 94 ASN A CA 1
ATOM 679 C C . ASN A 1 94 ? -1.116 8.520 -13.798 1.00 96.44 94 ASN A C 1
ATOM 681 O O . ASN A 1 94 ? -1.510 7.728 -12.948 1.00 96.44 94 ASN A O 1
ATOM 685 N N . GLN A 1 95 ? -1.487 9.798 -13.778 1.00 95.38 95 GLN A N 1
ATOM 686 C CA . GLN A 1 95 ? -2.415 10.323 -12.783 1.00 95.38 95 GLN A CA 1
ATOM 687 C C . GLN A 1 95 ? -3.782 9.636 -12.856 1.00 95.38 95 GLN A C 1
ATOM 689 O O . GLN A 1 95 ? -4.377 9.368 -11.809 1.00 95.38 95 GLN A O 1
ATOM 694 N N . ALA A 1 96 ? -4.277 9.327 -14.059 1.00 96.00 96 ALA A N 1
ATOM 695 C CA . ALA A 1 96 ? -5.489 8.533 -14.244 1.00 96.00 96 ALA A CA 1
ATOM 696 C C . ALA A 1 96 ? -5.294 7.093 -13.748 1.00 96.00 96 ALA A C 1
ATOM 698 O O . ALA A 1 96 ? -6.117 6.609 -12.972 1.00 96.00 96 ALA A O 1
ATOM 699 N N . LEU A 1 97 ? -4.175 6.444 -14.102 1.00 97.94 97 LEU A N 1
ATOM 700 C CA . LEU A 1 97 ? -3.816 5.116 -13.592 1.00 97.94 97 LEU A CA 1
ATOM 701 C C . LEU A 1 97 ? -3.825 5.086 -12.050 1.00 97.94 97 LEU A C 1
ATOM 703 O O . LEU A 1 97 ? -4.501 4.238 -11.467 1.00 97.94 97 LEU A O 1
ATOM 707 N N . GLN A 1 98 ? -3.172 6.050 -11.396 1.00 97.75 98 GLN A N 1
ATOM 708 C CA . GLN A 1 98 ? -3.117 6.188 -9.936 1.00 97.75 98 GLN A CA 1
ATOM 709 C C . GLN A 1 98 ? -4.490 6.457 -9.309 1.00 97.75 98 GLN A C 1
ATOM 711 O O . GLN A 1 98 ? -4.832 5.876 -8.279 1.00 97.75 98 GLN A O 1
ATOM 716 N N . SER A 1 99 ? -5.275 7.361 -9.900 1.00 97.19 99 SER A N 1
ATOM 717 C CA . SER A 1 99 ? -6.548 7.801 -9.313 1.00 97.19 99 SER A CA 1
ATOM 718 C C . SER A 1 99 ? -7.646 6.753 -9.470 1.00 97.19 99 SER A C 1
ATOM 720 O O . SER A 1 99 ? -8.488 6.615 -8.587 1.00 97.19 99 SER A O 1
ATOM 722 N N . TYR A 1 100 ? -7.670 6.044 -10.602 1.00 98.44 100 TYR A N 1
ATOM 723 C CA . TYR A 1 100 ? -8.774 5.147 -10.948 1.00 98.44 100 TYR A CA 1
ATOM 724 C C . TYR A 1 100 ? -8.531 3.728 -10.427 1.00 98.44 100 TYR A C 1
ATOM 726 O O . TYR A 1 100 ? -9.484 3.045 -10.049 1.00 98.44 100 TYR A O 1
ATOM 734 N N . SER A 1 101 ? -7.267 3.297 -10.337 1.00 98.69 101 SER A N 1
ATOM 735 C CA . SER A 1 101 ? -6.927 1.983 -9.786 1.00 98.69 101 SER A CA 1
ATOM 736 C C . SER A 1 101 ? -7.246 1.914 -8.292 1.00 98.69 101 SER A C 1
ATOM 738 O O . SER A 1 101 ? -6.704 2.659 -7.467 1.00 98.69 101 SER A O 1
ATOM 740 N N . CYS A 1 102 ? -8.126 0.978 -7.950 1.00 98.88 102 CYS A N 1
ATOM 741 C CA . CYS A 1 102 ? -8.524 0.651 -6.590 1.00 98.88 102 CYS A CA 1
ATOM 742 C C . CYS A 1 102 ? -7.975 -0.723 -6.191 1.00 98.88 102 CYS A C 1
ATOM 744 O O . CYS A 1 102 ? -7.898 -1.645 -7.005 1.00 98.88 102 CYS A O 1
ATOM 746 N N . VAL A 1 103 ? -7.652 -0.887 -4.911 1.00 98.94 103 VAL A N 1
ATOM 747 C CA . VAL A 1 103 ? -7.219 -2.162 -4.335 1.00 98.94 103 VAL A CA 1
ATOM 748 C C . VAL A 1 103 ? -8.310 -3.213 -4.553 1.00 98.94 103 VAL A C 1
ATOM 750 O O . VAL A 1 103 ? -9.496 -2.986 -4.281 1.00 98.94 103 VAL A O 1
ATOM 753 N N . GLY A 1 104 ? -7.915 -4.363 -5.094 1.00 98.75 104 GLY A N 1
ATOM 754 C CA . GLY A 1 104 ? -8.804 -5.441 -5.525 1.00 98.75 104 GLY A CA 1
ATOM 755 C C . GLY A 1 104 ? -9.275 -5.363 -6.981 1.00 98.75 104 GLY A C 1
ATOM 756 O O . GLY A 1 104 ? -9.984 -6.270 -7.421 1.00 98.75 104 GLY A O 1
ATOM 757 N N . ASN A 1 105 ? -8.886 -4.342 -7.756 1.00 98.88 105 ASN A N 1
ATOM 758 C CA . ASN A 1 105 ? -9.118 -4.344 -9.203 1.00 98.88 105 ASN A CA 1
ATOM 759 C C . ASN A 1 105 ? -8.325 -5.444 -9.911 1.00 98.88 105 ASN A C 1
ATOM 761 O O . ASN A 1 105 ? -7.245 -5.843 -9.477 1.00 98.88 105 ASN A O 1
ATOM 765 N N . HIS A 1 106 ? -8.896 -5.932 -11.011 1.00 98.69 106 HIS A N 1
ATOM 766 C CA . HIS A 1 106 ? -8.264 -6.925 -11.868 1.00 98.69 106 HIS A CA 1
ATOM 767 C C . HIS A 1 106 ? -7.256 -6.263 -12.800 1.00 98.69 106 HIS A C 1
ATOM 769 O O . HIS A 1 106 ? -7.522 -5.193 -13.351 1.00 98.69 106 HIS A O 1
ATOM 775 N N . ALA A 1 107 ? -6.137 -6.947 -13.007 1.00 98.81 107 ALA A N 1
ATOM 776 C CA . ALA A 1 107 ? -5.116 -6.572 -13.966 1.00 98.81 107 ALA A CA 1
ATOM 777 C C . ALA A 1 107 ? -4.805 -7.744 -14.900 1.00 98.81 107 ALA A C 1
ATOM 779 O O . ALA A 1 107 ? -4.887 -8.907 -14.495 1.00 98.81 107 ALA A O 1
ATOM 780 N N . VAL A 1 108 ? -4.427 -7.442 -16.137 1.00 98.88 108 VAL A N 1
ATOM 781 C CA . VAL A 1 108 ? -3.978 -8.424 -17.122 1.00 98.88 108 VAL A CA 1
ATOM 782 C C . VAL A 1 108 ? -2.727 -7.914 -17.823 1.00 98.88 108 VAL A C 1
ATOM 784 O O . VAL A 1 108 ? -2.669 -6.757 -18.238 1.00 98.88 108 VAL A O 1
ATOM 787 N N . VAL A 1 109 ? -1.719 -8.774 -17.941 1.00 98.88 109 VAL A N 1
ATOM 788 C CA . VAL A 1 109 ? -0.543 -8.497 -18.772 1.00 98.88 109 VAL A CA 1
ATOM 789 C C . VAL A 1 109 ? -0.951 -8.618 -20.238 1.00 98.88 109 VAL A C 1
ATOM 791 O O . VAL A 1 109 ? -1.553 -9.620 -20.625 1.00 98.88 109 VAL A O 1
ATOM 794 N N . THR A 1 110 ? -0.640 -7.622 -21.060 1.00 98.75 110 THR A N 1
ATOM 795 C CA . THR A 1 110 ? -1.073 -7.563 -22.466 1.00 98.75 110 THR A CA 1
ATOM 796 C C . THR A 1 110 ? 0.061 -7.746 -23.472 1.00 98.75 110 THR A C 1
ATOM 798 O O . THR A 1 110 ? -0.216 -7.940 -24.653 1.00 98.75 110 THR A O 1
ATOM 801 N N . THR A 1 111 ? 1.323 -7.734 -23.036 1.00 98.81 111 THR A N 1
ATOM 802 C CA . THR A 1 111 ? 2.500 -7.971 -23.892 1.00 98.81 111 THR A CA 1
ATOM 803 C C . THR A 1 111 ? 3.534 -8.861 -23.202 1.00 98.81 111 THR A C 1
ATOM 805 O O . THR A 1 111 ? 3.415 -9.158 -22.017 1.00 98.81 111 THR A O 1
ATOM 808 N N . GLY A 1 112 ? 4.568 -9.272 -23.938 1.00 98.50 112 GLY A N 1
ATOM 809 C CA . GLY A 1 112 ? 5.679 -10.042 -23.382 1.00 98.50 112 GLY A CA 1
ATOM 810 C C . GLY A 1 112 ? 5.340 -11.510 -23.125 1.00 98.50 112 GLY A C 1
ATOM 811 O O . GLY A 1 112 ? 4.276 -12.011 -23.494 1.00 98.50 112 GLY A O 1
ATOM 812 N N . ARG A 1 113 ? 6.271 -12.230 -22.492 1.00 98.56 113 ARG A N 1
ATOM 813 C CA . ARG A 1 113 ? 6.158 -13.687 -22.278 1.00 98.56 113 ARG A CA 1
ATOM 814 C C . ARG A 1 113 ? 5.070 -14.062 -21.271 1.00 98.56 113 ARG A C 1
ATOM 816 O O . ARG A 1 113 ? 4.584 -15.184 -21.300 1.00 98.56 113 ARG A O 1
ATOM 823 N N . ALA A 1 114 ? 4.692 -13.125 -20.405 1.00 98.56 114 ALA A N 1
ATOM 824 C CA . ALA A 1 114 ? 3.642 -13.304 -19.409 1.00 98.56 114 ALA A CA 1
ATOM 825 C C . ALA A 1 114 ? 2.253 -12.829 -19.887 1.00 98.56 114 ALA A C 1
ATOM 827 O O . ALA A 1 114 ? 1.339 -12.742 -19.065 1.00 98.56 114 ALA A O 1
ATOM 828 N N . ALA A 1 115 ? 2.073 -12.498 -21.174 1.00 98.81 115 ALA A N 1
ATOM 829 C CA . ALA A 1 115 ? 0.793 -12.033 -21.711 1.00 98.81 115 ALA A CA 1
ATOM 830 C C . ALA A 1 115 ? -0.365 -12.991 -21.366 1.00 98.81 115 ALA A C 1
ATOM 832 O O . ALA A 1 115 ? -0.241 -14.212 -21.432 1.00 98.81 115 ALA A O 1
ATOM 833 N N . GLY A 1 116 ? -1.501 -12.422 -20.963 1.00 98.62 116 GLY A N 1
ATOM 834 C CA . GLY A 1 116 ? -2.668 -13.156 -20.472 1.00 98.62 116 GLY A CA 1
ATOM 835 C C . GLY A 1 116 ? -2.631 -13.489 -18.977 1.00 98.62 116 GLY A C 1
ATOM 836 O O . GLY A 1 116 ? -3.676 -13.831 -18.412 1.00 98.62 116 GLY A O 1
ATOM 837 N N . ALA A 1 117 ? -1.485 -13.342 -18.298 1.00 98.81 117 ALA A N 1
ATOM 838 C CA . ALA A 1 117 ? -1.414 -13.510 -16.851 1.00 98.81 117 ALA A CA 1
ATOM 839 C C . ALA A 1 117 ? -2.313 -12.490 -16.140 1.00 98.81 117 ALA A C 1
ATOM 841 O O . ALA A 1 117 ? -2.320 -11.300 -16.461 1.00 98.81 117 ALA A O 1
ATOM 842 N N . ARG A 1 118 ? -3.070 -12.971 -15.150 1.00 98.81 118 ARG A N 1
ATOM 843 C CA . ARG A 1 118 ? -4.012 -12.167 -14.366 1.00 98.81 118 ARG A CA 1
ATOM 844 C C . ARG A 1 118 ? -3.423 -11.830 -13.006 1.00 98.81 118 ARG A C 1
ATOM 846 O O . ARG A 1 118 ? -2.828 -12.690 -12.359 1.00 98.81 118 ARG A O 1
ATOM 853 N N . GLY A 1 119 ? -3.634 -10.596 -12.576 1.00 98.75 119 GLY A N 1
ATOM 854 C CA . GLY A 1 119 ? -3.171 -10.070 -11.300 1.00 98.75 119 GLY A CA 1
ATOM 855 C C . GLY A 1 119 ? -4.244 -9.260 -10.587 1.00 98.75 119 GLY A C 1
ATOM 856 O O . GLY A 1 119 ? -5.369 -9.094 -11.078 1.00 98.75 119 GLY A O 1
ATOM 857 N N . VAL A 1 120 ? -3.886 -8.769 -9.405 1.00 98.94 120 VAL A N 1
ATOM 858 C CA . VAL A 1 120 ? -4.764 -7.978 -8.540 1.00 98.94 120 VAL A CA 1
ATOM 859 C C . VAL A 1 120 ? -4.017 -6.746 -8.050 1.00 98.94 120 VAL A C 1
ATOM 861 O O . VAL A 1 120 ? -2.899 -6.861 -7.557 1.00 98.94 120 VAL A O 1
ATOM 864 N N . VAL A 1 121 ? -4.640 -5.571 -8.162 1.00 98.94 121 VAL A N 1
ATOM 865 C CA . VAL A 1 121 ? -4.099 -4.329 -7.593 1.00 98.94 121 VAL A CA 1
ATOM 866 C C . VAL A 1 121 ? -4.069 -4.452 -6.070 1.00 98.94 121 VAL A C 1
ATOM 868 O O . VAL A 1 121 ? -5.109 -4.667 -5.442 1.00 98.94 121 VAL A O 1
ATOM 871 N N . THR A 1 122 ? -2.891 -4.306 -5.472 1.00 98.94 122 THR A N 1
ATOM 872 C CA . THR A 1 122 ? -2.662 -4.426 -4.024 1.00 98.94 122 THR A CA 1
ATOM 873 C C . THR A 1 122 ? -2.423 -3.083 -3.349 1.00 98.94 122 THR A C 1
ATOM 875 O O . THR A 1 122 ? -2.606 -2.971 -2.140 1.00 98.94 122 THR A O 1
ATOM 878 N N . GLY A 1 123 ? -2.068 -2.052 -4.116 1.00 98.69 123 GLY A N 1
ATOM 879 C CA . GLY A 1 123 ? -1.729 -0.749 -3.568 1.00 98.69 123 GLY A CA 1
ATOM 880 C C . GLY A 1 123 ? -1.298 0.256 -4.623 1.00 98.69 123 GLY A C 1
ATOM 881 O O . GLY A 1 123 ? -1.426 0.020 -5.825 1.00 98.69 123 GLY A O 1
ATOM 882 N N . LYS A 1 124 ? -0.786 1.387 -4.146 1.00 98.38 124 LYS A N 1
ATOM 883 C CA . LYS A 1 124 ? -0.147 2.434 -4.942 1.00 98.38 124 LYS A CA 1
ATOM 884 C C . LYS A 1 124 ? 0.755 3.270 -4.055 1.00 98.38 124 LYS A C 1
ATOM 886 O O . LYS A 1 124 ? 0.420 3.467 -2.892 1.00 98.38 124 LYS A O 1
ATOM 891 N N . HIS A 1 125 ? 1.831 3.786 -4.624 1.00 98.19 125 HIS A N 1
ATOM 892 C CA . HIS A 1 125 ? 2.837 4.553 -3.905 1.00 98.19 125 HIS A CA 1
ATOM 893 C C . HIS A 1 125 ? 2.989 5.936 -4.540 1.00 98.19 125 HIS A C 1
ATOM 895 O O . HIS A 1 125 ? 3.157 6.069 -5.754 1.00 98.19 125 HIS A O 1
ATOM 901 N N . GLY A 1 126 ? 2.837 6.983 -3.730 1.00 94.81 126 GLY A N 1
ATOM 902 C CA . GLY A 1 126 ? 2.933 8.373 -4.170 1.00 94.81 126 GLY A CA 1
ATOM 903 C C . GLY A 1 126 ? 4.373 8.850 -4.353 1.00 94.81 126 GLY A C 1
ATOM 904 O O . GLY A 1 126 ? 5.292 8.401 -3.682 1.00 94.81 126 GLY A O 1
ATOM 905 N N . GLY A 1 127 ? 4.589 9.809 -5.251 1.00 91.31 127 GLY A N 1
ATOM 906 C CA . GLY A 1 127 ? 5.893 10.451 -5.455 1.00 91.31 127 GLY A CA 1
ATOM 907 C C . GLY A 1 127 ? 6.782 9.750 -6.483 1.00 91.31 127 GLY A C 1
ATOM 908 O O . GLY A 1 127 ? 7.397 10.439 -7.293 1.00 91.31 127 GLY A O 1
ATOM 909 N N . VAL A 1 128 ? 6.828 8.414 -6.491 1.00 93.25 128 VAL A N 1
ATOM 910 C CA . VAL A 1 128 ? 7.215 7.628 -7.689 1.00 93.25 128 VAL A CA 1
ATOM 911 C C . VAL A 1 128 ? 6.010 7.336 -8.588 1.00 93.25 128 VAL A C 1
ATOM 913 O O . VAL A 1 128 ? 6.150 7.071 -9.782 1.00 93.25 128 VAL A O 1
ATOM 916 N N . ASP A 1 129 ? 4.817 7.469 -8.008 1.00 95.88 129 ASP A N 1
ATOM 917 C CA . ASP A 1 129 ? 3.509 7.351 -8.635 1.00 95.88 129 ASP A CA 1
ATOM 918 C C . ASP A 1 129 ? 3.325 6.033 -9.395 1.00 95.88 129 ASP A C 1
ATOM 920 O O . ASP A 1 129 ? 3.041 6.016 -10.593 1.00 95.88 129 ASP A O 1
ATOM 924 N N . THR A 1 130 ? 3.489 4.932 -8.665 1.00 98.19 130 THR A N 1
ATOM 925 C CA . THR A 1 130 ? 3.325 3.555 -9.142 1.00 98.19 130 THR A CA 1
ATOM 926 C C . THR A 1 130 ? 2.044 2.932 -8.582 1.00 98.19 130 THR A C 1
ATOM 928 O O . THR A 1 130 ? 1.674 3.150 -7.425 1.00 98.19 130 THR A O 1
ATOM 931 N N . VAL A 1 131 ? 1.379 2.108 -9.394 1.00 98.81 131 VAL A N 1
ATOM 932 C CA . VAL A 1 131 ? 0.346 1.158 -8.956 1.00 98.81 131 VAL A CA 1
ATOM 933 C C . VAL A 1 131 ? 1.010 -0.192 -8.714 1.00 98.81 131 VAL A C 1
ATOM 935 O O . VAL A 1 131 ? 1.810 -0.647 -9.528 1.00 98.81 131 VAL A O 1
ATOM 938 N N . LEU A 1 132 ? 0.664 -0.843 -7.608 1.00 98.88 132 LEU A N 1
ATOM 939 C CA . LEU A 1 132 ? 1.268 -2.105 -7.186 1.00 98.88 132 LEU A CA 1
ATOM 940 C C . LEU A 1 132 ? 0.312 -3.249 -7.496 1.00 98.88 132 LEU A C 1
ATOM 942 O O . LEU A 1 132 ? -0.871 -3.193 -7.137 1.00 98.88 132 LEU A O 1
ATOM 946 N N . ILE A 1 133 ? 0.807 -4.272 -8.188 1.00 98.94 133 ILE A N 1
ATOM 947 C CA . ILE A 1 133 ? -0.014 -5.376 -8.680 1.00 98.94 133 ILE A CA 1
ATOM 948 C C . ILE A 1 133 ? 0.672 -6.699 -8.374 1.00 98.94 133 ILE A C 1
ATOM 950 O O . ILE A 1 133 ? 1.828 -6.928 -8.726 1.00 98.94 133 ILE A O 1
ATOM 954 N N . ASP A 1 134 ? -0.069 -7.595 -7.735 1.00 98.88 134 ASP A N 1
ATOM 955 C CA . ASP A 1 134 ? 0.404 -8.937 -7.444 1.00 98.88 134 ASP A CA 1
ATOM 956 C C . ASP A 1 134 ? -0.081 -9.921 -8.520 1.00 98.88 134 ASP A C 1
ATOM 958 O O . ASP A 1 134 ? -1.273 -9.990 -8.841 1.00 98.88 134 ASP A O 1
ATOM 962 N N . PHE A 1 135 ? 0.868 -10.667 -9.084 1.00 98.88 135 PHE A N 1
ATOM 963 C CA . PHE A 1 135 ? 0.648 -11.735 -10.055 1.00 98.88 135 PHE A CA 1
ATOM 964 C C . PHE A 1 135 ? 1.187 -13.064 -9.503 1.00 98.88 135 PHE A C 1
ATOM 966 O O . PHE A 1 135 ? 2.048 -13.077 -8.619 1.00 98.88 135 PHE A O 1
ATOM 973 N N . PRO A 1 136 ? 0.751 -14.218 -10.039 1.00 98.25 136 PRO A N 1
ATOM 974 C CA . PRO A 1 136 ? 1.392 -15.492 -9.738 1.00 98.25 136 PRO A CA 1
ATOM 975 C C . PRO A 1 136 ? 2.902 -15.446 -10.016 1.00 98.25 136 PRO A C 1
ATOM 977 O O . PRO A 1 136 ? 3.334 -15.009 -11.082 1.00 98.25 136 PRO A O 1
ATOM 980 N N . LEU A 1 137 ? 3.709 -15.962 -9.083 1.00 98.12 137 LEU A N 1
ATOM 981 C CA . LEU A 1 137 ? 5.175 -15.945 -9.183 1.00 98.12 137 LEU A CA 1
ATOM 982 C C . LEU A 1 137 ? 5.727 -16.528 -10.507 1.00 98.12 137 LEU A C 1
ATOM 984 O O . LEU A 1 137 ? 6.672 -15.946 -11.040 1.00 98.12 137 LEU A O 1
ATOM 988 N N . PRO A 1 138 ? 5.169 -17.616 -11.086 1.00 98.44 138 PRO A N 1
ATOM 989 C CA . PRO A 1 138 ? 5.611 -18.099 -12.395 1.00 98.44 138 PRO A CA 1
ATOM 990 C C . PRO A 1 138 ? 5.454 -17.068 -13.517 1.00 98.44 138 PRO A C 1
ATOM 992 O O . PRO A 1 138 ? 6.323 -16.994 -14.379 1.00 98.44 138 PRO A O 1
ATOM 995 N N . ALA A 1 139 ? 4.394 -16.253 -13.485 1.00 98.56 139 ALA A N 1
ATOM 996 C CA . ALA A 1 139 ? 4.194 -15.175 -14.447 1.00 98.56 139 ALA A CA 1
ATOM 997 C C . ALA A 1 139 ? 5.182 -14.030 -14.199 1.00 98.56 139 ALA A C 1
ATOM 999 O O . ALA A 1 139 ? 5.835 -13.589 -15.136 1.00 98.56 139 ALA A O 1
ATOM 1000 N N . MET A 1 140 ? 5.371 -13.615 -12.940 1.00 98.69 140 MET A N 1
ATOM 1001 C CA . MET A 1 140 ? 6.328 -12.554 -12.583 1.00 98.69 140 MET A CA 1
ATOM 1002 C C . MET A 1 140 ? 7.754 -12.855 -13.065 1.00 98.69 140 MET A C 1
ATOM 1004 O O . MET A 1 140 ? 8.445 -11.959 -13.527 1.00 98.69 140 MET A O 1
ATOM 1008 N N . ARG A 1 141 ? 8.192 -14.120 -13.009 1.00 98.50 141 ARG A N 1
ATOM 1009 C CA . ARG A 1 141 ? 9.514 -14.551 -13.509 1.00 98.50 141 ARG A CA 1
ATOM 1010 C C . ARG A 1 141 ? 9.670 -14.464 -15.030 1.00 98.50 141 ARG A C 1
ATOM 1012 O O . ARG A 1 141 ? 10.789 -14.544 -15.521 1.00 98.50 141 ARG A O 1
ATOM 1019 N N . GLN A 1 142 ? 8.565 -14.374 -15.763 1.00 98.56 142 GLN A N 1
ATOM 1020 C CA . GLN A 1 142 ? 8.549 -14.251 -17.221 1.00 98.56 142 GLN A CA 1
ATOM 1021 C C . GLN A 1 142 ? 8.324 -12.808 -17.682 1.00 98.56 142 GLN A C 1
ATOM 1023 O O . GLN A 1 142 ? 8.476 -12.536 -18.870 1.00 98.56 142 GLN A O 1
ATOM 1028 N N . MET A 1 143 ? 7.950 -11.909 -16.768 1.00 98.75 143 MET A N 1
ATOM 1029 C CA . MET A 1 143 ? 7.751 -10.496 -17.071 1.00 98.75 143 MET A CA 1
ATOM 1030 C C . MET A 1 143 ? 9.088 -9.787 -17.280 1.00 98.75 143 MET A C 1
ATOM 1032 O O . MET A 1 143 ? 10.093 -10.110 -16.643 1.00 98.75 143 MET A O 1
ATOM 1036 N N . ALA A 1 144 ? 9.065 -8.775 -18.135 1.00 98.50 144 ALA A N 1
ATOM 1037 C CA . ALA A 1 144 ? 10.145 -7.825 -18.324 1.00 98.50 144 ALA A CA 1
ATOM 1038 C C . ALA A 1 144 ? 9.702 -6.413 -17.922 1.00 98.50 144 ALA A C 1
ATOM 1040 O O . ALA A 1 144 ? 8.515 -6.079 -17.910 1.00 98.50 144 ALA A O 1
ATOM 1041 N N . ILE A 1 145 ? 10.680 -5.555 -17.629 1.00 98.44 145 ILE A N 1
ATOM 1042 C CA . ILE A 1 145 ? 10.446 -4.112 -17.550 1.00 98.44 145 ILE A CA 1
ATOM 1043 C C . ILE A 1 145 ? 9.862 -3.633 -18.885 1.00 98.44 145 ILE A C 1
ATOM 1045 O O . ILE A 1 145 ? 10.348 -4.013 -19.948 1.00 98.44 145 ILE A O 1
ATOM 1049 N N . GLY A 1 146 ? 8.825 -2.798 -18.828 1.00 98.38 146 GLY A N 1
ATOM 1050 C CA . GLY A 1 146 ? 8.113 -2.312 -20.008 1.00 98.38 146 GLY A CA 1
ATOM 1051 C C . GLY A 1 146 ? 6.962 -3.201 -20.490 1.00 98.38 146 GLY A C 1
ATOM 1052 O O . GLY A 1 146 ? 6.192 -2.744 -21.336 1.00 98.38 146 GLY A O 1
ATOM 1053 N N . ASP A 1 147 ? 6.774 -4.410 -19.941 1.00 98.75 147 ASP A N 1
ATOM 1054 C CA . ASP A 1 147 ? 5.590 -5.215 -20.262 1.00 98.75 147 ASP A CA 1
ATOM 1055 C C . ASP A 1 147 ? 4.314 -4.445 -19.907 1.00 98.75 147 ASP A C 1
ATOM 1057 O O . ASP A 1 147 ? 4.177 -3.890 -18.814 1.00 98.75 147 ASP A O 1
ATOM 1061 N N . ARG A 1 148 ? 3.371 -4.382 -20.850 1.00 98.69 148 ARG A N 1
ATOM 1062 C CA . ARG A 1 148 ? 2.144 -3.602 -20.708 1.00 98.69 148 ARG A CA 1
ATOM 1063 C C . ARG A 1 148 ? 1.139 -4.347 -19.849 1.00 98.69 148 ARG A C 1
ATOM 1065 O O . ARG A 1 148 ? 0.950 -5.557 -19.978 1.00 98.69 148 ARG A O 1
ATOM 1072 N N . ILE A 1 149 ? 0.461 -3.595 -18.994 1.00 98.81 149 ILE A N 1
ATOM 1073 C CA . ILE A 1 149 ? -0.574 -4.102 -18.101 1.00 98.81 149 ILE A CA 1
ATOM 1074 C C . ILE A 1 149 ? -1.815 -3.233 -18.256 1.00 98.81 149 ILE A C 1
ATOM 1076 O O . ILE A 1 149 ? -1.745 -2.004 -18.202 1.00 98.81 149 ILE A O 1
ATOM 1080 N N . GLN A 1 150 ? -2.961 -3.883 -18.429 1.00 98.69 150 GLN A N 1
ATOM 1081 C CA . GLN A 1 150 ? -4.270 -3.247 -18.405 1.00 98.69 150 GLN A CA 1
ATOM 1082 C C . GLN A 1 150 ? -4.960 -3.549 -17.078 1.00 98.69 150 GLN A C 1
ATOM 1084 O O . GLN A 1 150 ? -5.000 -4.695 -16.635 1.00 98.69 150 GLN A O 1
ATOM 1089 N N . VAL A 1 151 ? -5.525 -2.518 -16.460 1.00 98.88 151 VAL A N 1
ATOM 1090 C CA . VAL A 1 151 ? -6.305 -2.594 -15.227 1.00 98.88 151 VAL A CA 1
ATOM 1091 C C . VAL A 1 151 ? -7.748 -2.227 -15.542 1.00 98.88 151 VAL A C 1
ATOM 1093 O O . VAL A 1 151 ? -8.029 -1.191 -16.150 1.00 98.88 151 VAL A O 1
ATOM 1096 N N . TRP A 1 152 ? -8.676 -3.072 -15.104 1.00 98.62 152 TRP A N 1
ATOM 1097 C CA . TRP A 1 152 ? -10.103 -2.761 -15.118 1.00 98.62 152 TRP A CA 1
ATOM 1098 C C . TRP A 1 152 ? -10.433 -1.977 -13.849 1.00 98.62 152 TRP A C 1
ATOM 1100 O O . TRP A 1 152 ? -10.769 -2.551 -12.809 1.00 98.62 152 TRP A O 1
ATOM 1110 N N . ALA A 1 153 ? -10.244 -0.659 -13.920 1.00 98.56 153 ALA A N 1
ATOM 1111 C CA . ALA A 1 153 ? -10.438 0.242 -12.798 1.00 98.56 153 ALA A CA 1
ATOM 1112 C C . ALA A 1 153 ? -11.924 0.350 -12.444 1.00 98.56 153 ALA A C 1
ATOM 1114 O O . ALA A 1 153 ? -12.759 0.667 -13.292 1.00 98.56 153 ALA A O 1
ATOM 1115 N N . TYR A 1 154 ? -12.249 0.064 -11.182 1.00 98.44 154 TYR A N 1
ATOM 1116 C CA . TYR A 1 154 ? -13.627 -0.005 -10.695 1.00 98.44 154 TYR A CA 1
ATOM 1117 C C . TYR A 1 154 ? -13.692 0.204 -9.178 1.00 98.44 154 TYR A C 1
ATOM 1119 O O . TYR A 1 154 ? -13.157 -0.599 -8.410 1.00 98.44 154 TYR A O 1
ATOM 1127 N N . GLY A 1 155 ? -14.355 1.271 -8.733 1.00 97.88 155 GLY A N 1
ATOM 1128 C CA . GLY A 1 155 ? -14.486 1.604 -7.307 1.00 97.88 155 GLY A CA 1
ATOM 1129 C C . GLY A 1 155 ? -14.440 3.094 -6.993 1.00 97.88 155 GLY A C 1
ATOM 1130 O O . GLY A 1 155 ? -14.920 3.507 -5.940 1.00 97.88 155 GLY A O 1
ATOM 1131 N N . LEU A 1 156 ? -13.934 3.924 -7.909 1.00 96.88 156 LEU A N 1
ATOM 1132 C CA . LEU A 1 156 ? -14.007 5.372 -7.746 1.00 96.88 156 LEU A CA 1
ATOM 1133 C C . LEU A 1 156 ? -15.475 5.823 -7.701 1.00 96.88 156 LEU A C 1
ATOM 1135 O O . LEU A 1 156 ? -16.245 5.526 -8.611 1.00 96.88 156 LEU A O 1
ATOM 1139 N N . GLY A 1 157 ? -15.854 6.532 -6.636 1.00 97.12 157 GLY A N 1
ATOM 1140 C CA . GLY A 1 157 ? -17.234 6.962 -6.396 1.00 97.12 157 GLY A CA 1
ATOM 1141 C C . GLY A 1 157 ? -18.097 5.964 -5.615 1.00 97.12 157 GLY A C 1
ATOM 1142 O O . GLY A 1 157 ? -19.281 6.242 -5.415 1.00 97.12 157 GLY A O 1
ATOM 1143 N N . LEU A 1 158 ? -17.536 4.835 -5.160 1.00 97.81 158 LEU A N 1
ATOM 1144 C CA . LEU A 1 158 ? -18.222 3.885 -4.279 1.00 97.81 158 LEU A CA 1
ATOM 1145 C C . LEU A 1 158 ? -18.651 4.564 -2.970 1.00 97.81 158 LEU A C 1
ATOM 1147 O O . LEU A 1 158 ? -17.895 5.325 -2.373 1.00 97.81 158 LEU A O 1
ATOM 1151 N N . ARG A 1 159 ? -19.875 4.286 -2.522 1.00 97.38 159 ARG A N 1
ATOM 1152 C CA . ARG A 1 159 ? -20.474 4.828 -1.297 1.00 97.38 159 ARG A CA 1
ATOM 1153 C C . ARG A 1 159 ? -21.331 3.776 -0.607 1.00 97.38 159 ARG A C 1
ATOM 1155 O O . ARG A 1 159 ? -21.964 2.951 -1.273 1.00 97.38 159 ARG A O 1
ATOM 1162 N N . LEU A 1 160 ? -21.405 3.867 0.718 1.00 96.69 160 LEU A N 1
ATOM 1163 C CA . LEU A 1 160 ? -22.459 3.234 1.508 1.00 96.69 160 LEU A CA 1
ATOM 1164 C C . LEU A 1 160 ? -23.655 4.187 1.528 1.00 96.69 160 LEU A C 1
ATOM 1166 O O . LEU A 1 160 ? -23.557 5.283 2.074 1.00 96.69 160 LEU A O 1
ATOM 1170 N N . THR A 1 161 ? -24.771 3.811 0.906 1.00 95.50 161 THR A N 1
ATOM 1171 C CA . THR A 1 161 ? -25.892 4.752 0.708 1.00 95.50 161 THR A CA 1
ATOM 1172 C C . THR A 1 161 ? -26.577 5.137 2.011 1.00 95.50 161 THR A C 1
ATOM 1174 O O . THR A 1 161 ? -27.101 6.239 2.115 1.00 95.50 161 THR A O 1
ATOM 1177 N N . ASP A 1 162 ? -26.529 4.250 3.002 1.00 95.12 162 ASP A N 1
ATOM 1178 C CA . ASP A 1 162 ? -27.161 4.459 4.307 1.00 95.12 162 ASP A CA 1
ATOM 1179 C C . ASP A 1 162 ? -26.185 5.092 5.323 1.00 95.12 162 ASP A C 1
ATOM 1181 O O . ASP A 1 162 ? -26.580 5.462 6.425 1.00 95.12 162 ASP A O 1
ATOM 1185 N N . TYR A 1 163 ? -24.907 5.249 4.945 1.00 96.50 163 TYR A N 1
ATOM 1186 C CA . TYR A 1 163 ? -23.828 5.780 5.787 1.00 96.50 163 TYR A CA 1
ATOM 1187 C C . TYR A 1 163 ? -23.003 6.835 5.030 1.00 96.50 163 TYR A C 1
ATOM 1189 O O . TYR A 1 163 ? -21.820 6.614 4.757 1.00 96.50 163 TYR A O 1
ATOM 1197 N N . PRO A 1 164 ? -23.594 7.994 4.685 1.00 95.25 164 PRO A N 1
ATOM 1198 C CA . PRO A 1 164 ? -22.932 9.017 3.871 1.00 95.25 164 PRO A CA 1
ATOM 1199 C C . PRO A 1 164 ? -21.687 9.631 4.533 1.00 95.25 164 PRO A C 1
ATOM 1201 O O . PRO A 1 164 ? -20.811 10.128 3.828 1.00 95.25 164 PRO A O 1
ATOM 1204 N N . ASP A 1 165 ? -21.578 9.556 5.864 1.00 95.50 165 ASP A N 1
ATOM 1205 C CA . ASP A 1 165 ? -20.413 10.025 6.630 1.00 95.50 165 ASP A CA 1
ATOM 1206 C C . ASP A 1 165 ? -19.182 9.109 6.491 1.00 95.50 165 ASP A C 1
ATOM 1208 O O . ASP A 1 165 ? -18.086 9.476 6.919 1.00 95.50 165 ASP A O 1
ATOM 1212 N N . VAL A 1 166 ? -19.354 7.909 5.922 1.00 97.75 166 VAL A N 1
ATOM 1213 C CA . VAL A 1 166 ? -18.271 6.955 5.665 1.00 97.75 166 VAL A CA 1
ATOM 1214 C C . VAL A 1 166 ? -17.772 7.154 4.241 1.00 97.75 166 VAL A C 1
ATOM 1216 O O . VAL A 1 166 ? -18.353 6.655 3.275 1.00 97.75 166 VAL A O 1
ATOM 1219 N N . ALA A 1 167 ? -16.663 7.876 4.105 1.00 98.12 167 ALA A N 1
ATOM 1220 C CA . ALA A 1 167 ? -16.001 8.023 2.820 1.00 98.12 167 ALA A CA 1
ATOM 1221 C C . ALA A 1 167 ? -15.265 6.735 2.449 1.00 98.12 167 ALA A C 1
ATOM 1223 O O . ALA A 1 167 ? -14.573 6.148 3.283 1.00 98.12 167 ALA A O 1
ATOM 1224 N N . ILE A 1 168 ? -15.392 6.330 1.185 1.00 98.06 168 ILE A N 1
ATOM 1225 C CA . ILE A 1 168 ? -14.681 5.193 0.604 1.00 98.06 168 ILE A CA 1
ATOM 1226 C C . ILE A 1 168 ? -13.768 5.705 -0.506 1.00 98.06 168 ILE A C 1
ATOM 1228 O O . ILE A 1 168 ? -14.216 6.369 -1.439 1.00 98.06 168 ILE A O 1
ATOM 1232 N N . TRP A 1 169 ? -12.493 5.340 -0.425 1.00 97.19 169 TRP A N 1
ATOM 1233 C CA . TRP A 1 169 ? -11.466 5.672 -1.406 1.00 97.19 169 TRP A CA 1
ATOM 1234 C C . TRP A 1 169 ? -10.679 4.425 -1.765 1.00 97.19 169 TRP A C 1
ATOM 1236 O O . TRP A 1 169 ? -10.534 3.533 -0.942 1.00 97.19 169 TRP A O 1
ATOM 1246 N N . ASN A 1 170 ? -10.155 4.347 -2.990 1.00 98.56 170 ASN A N 1
ATOM 1247 C CA . ASN A 1 170 ? -9.194 3.312 -3.402 1.00 98.56 170 ASN A CA 1
ATOM 1248 C C . ASN A 1 170 ? -9.625 1.854 -3.132 1.00 98.56 170 ASN A C 1
ATOM 1250 O O . ASN A 1 170 ? -8.788 0.956 -3.160 1.00 98.56 170 ASN A O 1
ATOM 1254 N N . CYS A 1 171 ? -10.910 1.601 -2.883 1.00 98.56 171 CYS A N 1
ATOM 1255 C CA . CYS A 1 171 ? -11.455 0.318 -2.470 1.00 98.56 171 CYS A CA 1
ATOM 1256 C C . CYS A 1 171 ? -12.398 -0.171 -3.563 1.00 98.56 171 CYS A C 1
ATOM 1258 O O . CYS A 1 171 ? -13.415 0.461 -3.855 1.00 98.56 171 CYS A O 1
ATOM 1260 N N . SER A 1 172 ? -12.051 -1.287 -4.201 1.00 98.50 172 SER A N 1
ATOM 1261 C CA . SER A 1 172 ? -12.940 -1.879 -5.195 1.00 98.50 172 SER A CA 1
ATOM 1262 C C . SER A 1 172 ? -14.176 -2.493 -4.522 1.00 98.50 172 SER A C 1
ATOM 1264 O O . SER A 1 172 ? -14.074 -3.010 -3.404 1.00 98.50 172 SER A O 1
ATOM 1266 N N . PRO A 1 173 ? -15.332 -2.560 -5.208 1.00 97.56 173 PRO A N 1
ATOM 1267 C CA . PRO A 1 173 ? -16.488 -3.303 -4.707 1.00 97.56 173 PRO A CA 1
ATOM 1268 C C . PRO A 1 173 ? -16.162 -4.771 -4.399 1.00 97.56 173 PRO A C 1
ATOM 1270 O O . PRO A 1 173 ? -16.703 -5.335 -3.451 1.00 97.56 173 PRO A O 1
ATOM 1273 N N . ARG A 1 174 ? -15.221 -5.377 -5.143 1.00 97.19 174 ARG A N 1
ATOM 1274 C CA . ARG A 1 174 ? -14.704 -6.726 -4.866 1.00 97.19 174 ARG A CA 1
ATOM 1275 C C . ARG A 1 174 ? -14.019 -6.799 -3.502 1.00 97.19 174 ARG A C 1
ATOM 1277 O O . ARG A 1 174 ? -14.309 -7.724 -2.748 1.00 97.19 174 ARG A O 1
ATOM 1284 N N . LEU A 1 175 ? -13.124 -5.859 -3.187 1.00 98.31 175 LEU A N 1
ATOM 1285 C CA . LEU A 1 175 ? -12.472 -5.815 -1.877 1.00 98.31 175 LEU A CA 1
ATOM 1286 C C . LEU A 1 175 ? -13.503 -5.615 -0.770 1.00 98.31 175 LEU A C 1
ATOM 1288 O O . LEU A 1 175 ? -13.509 -6.393 0.176 1.00 98.31 175 LEU A O 1
ATOM 1292 N N . LEU A 1 176 ? -14.410 -4.644 -0.911 1.00 97.62 176 LEU A N 1
ATOM 1293 C CA . LEU A 1 176 ? -15.449 -4.386 0.089 1.00 97.62 176 LEU A CA 1
ATOM 1294 C C . LEU A 1 176 ? -16.300 -5.642 0.359 1.00 97.62 176 LEU A C 1
ATOM 1296 O O . LEU A 1 176 ? -16.507 -6.019 1.511 1.00 97.62 176 LEU A O 1
ATOM 1300 N N . ALA A 1 177 ? -16.717 -6.345 -0.700 1.00 95.88 177 ALA A N 1
ATOM 1301 C CA . ALA A 1 177 ? -17.495 -7.580 -0.598 1.00 95.88 177 ALA A CA 1
ATOM 1302 C C . ALA A 1 177 ? -16.755 -8.725 0.105 1.00 95.88 177 ALA A C 1
ATOM 1304 O O . ALA A 1 177 ? -17.378 -9.553 0.774 1.00 95.88 177 ALA A O 1
ATOM 1305 N N . ARG A 1 178 ? -15.431 -8.786 -0.054 1.00 96.62 178 ARG A N 1
ATOM 1306 C CA . ARG A 1 178 ? -14.584 -9.842 0.505 1.00 96.62 178 ARG A CA 1
ATOM 1307 C C . ARG A 1 178 ? -14.040 -9.538 1.896 1.00 96.62 178 ARG A C 1
ATOM 1309 O O . ARG A 1 178 ? -13.847 -10.474 2.661 1.00 96.62 178 ARG A O 1
ATOM 1316 N N . TRP A 1 179 ? -13.825 -8.265 2.214 1.00 96.12 179 TRP A N 1
ATOM 1317 C CA . TRP A 1 179 ? -13.430 -7.789 3.540 1.00 96.12 179 TRP A CA 1
ATOM 1318 C C . TRP A 1 179 ? -14.574 -7.915 4.551 1.00 96.12 179 TRP A C 1
ATOM 1320 O O . TRP A 1 179 ? -14.332 -8.179 5.719 1.00 96.12 179 TRP A O 1
ATOM 1330 N N . ARG A 1 180 ? -15.823 -7.816 4.079 1.00 94.25 180 ARG A N 1
ATOM 1331 C CA . ARG A 1 180 ? -17.042 -8.027 4.876 1.00 94.25 180 ARG A CA 1
ATOM 1332 C C . ARG A 1 180 ? -17.189 -7.093 6.091 1.00 94.25 180 ARG A C 1
ATOM 1334 O O . ARG A 1 180 ? -17.396 -7.585 7.196 1.00 94.25 180 ARG A O 1
ATOM 1341 N N . PRO A 1 181 ? -17.134 -5.758 5.916 1.00 95.88 181 PRO A N 1
ATOM 1342 C CA . PRO A 1 181 ? -17.617 -4.860 6.960 1.00 95.88 181 PRO A CA 1
ATOM 1343 C C . PRO A 1 181 ? -19.054 -5.219 7.352 1.00 95.88 181 PRO A C 1
ATOM 1345 O O . PRO A 1 181 ? -19.871 -5.526 6.481 1.00 95.88 181 PRO A O 1
ATOM 1348 N N . VAL A 1 182 ? -19.352 -5.160 8.647 1.00 93.50 182 VAL A N 1
ATOM 1349 C CA . VAL A 1 182 ? -20.661 -5.535 9.199 1.00 93.50 182 VAL A CA 1
ATOM 1350 C C . VAL A 1 182 ? -21.301 -4.328 9.864 1.00 93.50 182 VAL A C 1
ATOM 1352 O O . VAL A 1 182 ? -20.639 -3.576 10.576 1.00 93.50 182 VAL A O 1
ATOM 1355 N N . GLU A 1 183 ? -22.596 -4.145 9.636 1.00 94.06 183 GLU A N 1
ATOM 1356 C CA . GLU A 1 183 ? -23.399 -3.185 10.385 1.00 94.06 183 GLU A CA 1
ATOM 1357 C C . GLU A 1 183 ? -23.808 -3.781 11.735 1.00 94.06 183 GLU A C 1
ATOM 1359 O O . GLU A 1 183 ? -24.329 -4.895 11.791 1.00 94.06 183 GLU A O 1
ATOM 1364 N N . ARG A 1 184 ? -23.538 -3.055 12.824 1.00 92.69 184 ARG A N 1
ATOM 1365 C CA . ARG A 1 184 ? -24.030 -3.368 14.169 1.00 92.69 184 ARG A CA 1
ATOM 1366 C C . ARG A 1 184 ? -24.357 -2.062 14.883 1.00 92.69 184 ARG A C 1
ATOM 1368 O O . ARG A 1 184 ? -23.501 -1.184 14.981 1.00 92.69 184 ARG A O 1
ATOM 1375 N N . GLU A 1 185 ? -25.574 -1.948 15.408 1.00 89.06 185 GLU A N 1
ATOM 1376 C CA . GLU A 1 185 ? -26.004 -0.815 16.243 1.00 89.06 185 GLU A CA 1
ATOM 1377 C C . GLU A 1 185 ? -25.802 0.566 15.576 1.00 89.06 185 GLU A C 1
ATOM 1379 O O . GLU A 1 185 ? -25.384 1.539 16.210 1.00 89.06 185 GLU A O 1
ATOM 1384 N N . GLY A 1 186 ? -26.063 0.671 14.270 1.00 90.44 186 GLY A N 1
ATOM 1385 C CA . GLY A 1 186 ? -25.916 1.907 13.497 1.00 90.44 186 GLY A CA 1
ATOM 1386 C C . GLY A 1 186 ? -24.461 2.308 13.232 1.00 90.44 186 GLY A C 1
ATOM 1387 O O . GLY A 1 186 ? -24.179 3.488 12.965 1.00 90.44 186 GLY A O 1
ATOM 1388 N N . ARG A 1 187 ? -23.529 1.351 13.336 1.00 94.69 187 ARG A N 1
ATOM 1389 C CA . ARG A 1 187 ? -22.088 1.526 13.117 1.00 94.69 187 ARG A CA 1
ATOM 1390 C C . ARG A 1 187 ? -21.543 0.472 12.168 1.00 94.69 187 ARG A C 1
ATOM 1392 O O . ARG A 1 187 ? -21.992 -0.668 12.142 1.00 94.69 187 ARG A O 1
ATOM 1399 N N . ILE A 1 188 ? -20.510 0.854 11.429 1.00 97.12 188 ILE A N 1
ATOM 1400 C CA . ILE A 1 188 ? -19.765 -0.034 10.544 1.00 97.12 188 ILE A CA 1
ATOM 1401 C C . ILE A 1 188 ? -18.585 -0.611 11.313 1.00 97.12 188 ILE A C 1
ATOM 1403 O O . ILE A 1 188 ? -17.716 0.131 11.766 1.00 97.12 188 ILE A O 1
ATOM 1407 N N . HIS A 1 189 ? -18.550 -1.927 11.451 1.00 97.44 189 HIS A N 1
ATOM 1408 C CA . HIS A 1 189 ? -17.468 -2.667 12.080 1.00 97.44 189 HIS A CA 1
ATOM 1409 C C . HIS A 1 189 ? -16.541 -3.226 11.004 1.00 97.44 189 HIS A C 1
ATOM 1411 O O . HIS A 1 189 ? -16.993 -3.863 10.052 1.00 97.44 189 HIS A O 1
ATOM 1417 N N . VAL A 1 190 ? -15.243 -2.966 11.147 1.00 97.88 190 VAL A N 1
ATOM 1418 C CA . VAL A 1 190 ? -14.206 -3.418 10.216 1.00 97.88 190 VAL A CA 1
ATOM 1419 C C . VAL A 1 190 ? -13.038 -4.047 10.947 1.00 97.88 190 VAL A C 1
ATOM 1421 O O . VAL A 1 190 ? -12.547 -3.515 11.943 1.00 97.88 190 VAL A O 1
ATOM 1424 N N . GLU A 1 191 ? -12.550 -5.155 10.404 1.00 98.25 191 GLU A N 1
ATOM 1425 C CA . GLU A 1 191 ? -11.367 -5.824 10.924 1.00 98.25 191 GLU A CA 1
ATOM 1426 C C . GLU A 1 191 ? -10.077 -5.119 10.494 1.00 98.25 191 GLU A C 1
ATOM 1428 O O . GLU A 1 191 ? -9.885 -4.815 9.311 1.00 98.25 191 GLU A O 1
ATOM 1433 N N . VAL A 1 192 ? -9.176 -4.906 11.455 1.00 98.88 192 VAL A N 1
ATOM 1434 C CA . VAL A 1 192 ? -7.835 -4.339 11.271 1.00 98.88 192 VAL A CA 1
ATOM 1435 C C . VAL A 1 192 ? -6.807 -5.106 12.103 1.00 98.88 192 VAL A C 1
ATOM 1437 O O . VAL A 1 192 ? -7.107 -5.614 13.177 1.00 98.88 192 VAL A O 1
ATOM 1440 N N . THR A 1 193 ? -5.557 -5.139 11.661 1.00 98.75 193 THR A N 1
ATOM 1441 C CA . THR A 1 193 ? -4.447 -5.743 12.419 1.00 98.75 193 THR A CA 1
ATOM 1442 C C . THR A 1 193 ? -3.914 -4.815 13.512 1.00 98.75 193 THR A C 1
ATOM 1444 O O . THR A 1 193 ? -3.488 -5.275 14.570 1.00 98.75 193 THR A O 1
ATOM 1447 N N . HIS A 1 194 ? -3.949 -3.500 13.271 1.00 98.81 194 HIS A N 1
ATOM 1448 C CA . HIS A 1 194 ? -3.332 -2.490 14.129 1.00 98.81 194 HIS A CA 1
ATOM 1449 C C . HIS A 1 194 ? -4.226 -1.257 14.292 1.00 98.81 194 HIS A C 1
ATOM 1451 O O . HIS A 1 194 ? -4.977 -0.890 13.388 1.00 98.81 194 HIS A O 1
ATOM 1457 N N . ARG A 1 195 ? -4.091 -0.589 15.444 1.00 98.69 195 ARG A N 1
ATOM 1458 C CA . ARG A 1 195 ? -4.615 0.760 15.703 1.00 98.69 195 ARG A CA 1
ATOM 1459 C C . ARG A 1 195 ? -3.435 1.695 15.951 1.00 98.69 195 ARG A C 1
ATOM 1461 O O . ARG A 1 195 ? -2.734 1.552 16.953 1.00 98.69 195 ARG A O 1
ATOM 1468 N N . ILE A 1 196 ? -3.209 2.624 15.034 1.00 98.62 196 ILE A N 1
ATOM 1469 C CA . ILE A 1 196 ? -2.015 3.467 14.958 1.00 98.62 196 ILE A CA 1
ATOM 1470 C C . ILE A 1 196 ? -2.436 4.914 15.227 1.00 98.62 196 ILE A C 1
ATOM 1472 O O . ILE A 1 196 ? -3.388 5.381 14.614 1.00 98.62 196 ILE A O 1
ATOM 1476 N N . PRO A 1 197 ? -1.800 5.655 16.143 1.00 98.25 197 PRO A N 1
ATOM 1477 C CA . PRO A 1 197 ? -2.182 7.042 16.390 1.00 98.25 197 PRO A CA 1
ATOM 1478 C C . PRO A 1 197 ? -1.704 7.953 15.250 1.00 98.25 197 PRO A C 1
ATOM 1480 O O . PRO A 1 197 ? -0.570 7.820 14.791 1.00 98.25 197 PRO A O 1
ATOM 1483 N N . ALA A 1 198 ? -2.507 8.949 14.864 1.00 97.88 198 ALA A N 1
ATOM 1484 C CA . ALA A 1 198 ? -2.172 9.891 13.790 1.00 97.88 198 ALA A CA 1
ATOM 1485 C C . ALA A 1 198 ? -0.808 10.581 13.960 1.00 97.88 198 ALA A C 1
ATOM 1487 O O . ALA A 1 198 ? -0.147 10.877 12.971 1.00 97.88 198 ALA A O 1
ATOM 1488 N N . ARG A 1 199 ? -0.346 10.794 15.201 1.00 96.50 199 ARG A N 1
ATOM 1489 C CA . ARG A 1 199 ? 0.962 11.417 15.490 1.00 96.50 199 ARG A CA 1
ATOM 1490 C C . ARG A 1 199 ? 2.173 10.637 14.958 1.00 96.50 199 ARG A C 1
ATOM 1492 O O . ARG A 1 199 ? 3.270 11.174 14.956 1.00 96.50 199 ARG A O 1
ATOM 1499 N N . VAL A 1 200 ? 1.990 9.364 14.604 1.00 97.19 200 VAL A N 1
ATOM 1500 C CA . VAL A 1 200 ? 3.043 8.502 14.041 1.00 97.19 200 VAL A CA 1
ATOM 1501 C C . VAL A 1 200 ? 3.105 8.623 12.518 1.00 97.19 200 VAL A C 1
ATOM 1503 O O . VAL A 1 200 ? 4.103 8.246 11.912 1.00 97.19 200 VAL A O 1
ATOM 1506 N N . MET A 1 201 ? 2.067 9.168 11.886 1.00 98.31 201 MET A N 1
ATOM 1507 C CA . MET A 1 201 ? 2.034 9.335 10.438 1.00 98.31 201 MET A CA 1
ATOM 1508 C C . MET A 1 201 ? 3.021 10.425 9.995 1.00 98.31 201 MET A C 1
ATOM 1510 O O . MET A 1 201 ? 3.272 11.375 10.737 1.00 98.31 201 MET A O 1
ATOM 1514 N N . GLY A 1 202 ? 3.614 10.276 8.812 1.00 97.56 202 GLY A N 1
ATOM 1515 C CA . GLY A 1 202 ? 4.679 11.146 8.309 1.00 97.56 202 GLY A CA 1
ATOM 1516 C C . GLY A 1 202 ? 4.502 11.529 6.843 1.00 97.56 202 GLY A C 1
ATOM 1517 O O . GLY A 1 202 ? 3.536 12.208 6.484 1.00 97.56 202 GLY A O 1
ATOM 1518 N N . SER A 1 203 ? 5.471 11.140 6.013 1.00 97.81 203 SER A N 1
ATOM 1519 C CA . SER A 1 203 ? 5.514 11.447 4.581 1.00 97.81 203 SER A CA 1
ATOM 1520 C C . SER A 1 203 ? 4.179 11.148 3.899 1.00 97.81 203 SER A C 1
ATOM 1522 O O . SER A 1 203 ? 3.519 10.172 4.231 1.00 97.81 203 SER A O 1
ATOM 1524 N N . GLY A 1 204 ? 3.738 12.027 2.997 1.00 96.75 204 GLY A N 1
ATOM 1525 C CA . GLY A 1 204 ? 2.416 11.961 2.355 1.00 96.75 204 GLY A CA 1
ATOM 1526 C C . GLY A 1 204 ? 1.321 12.816 3.016 1.00 96.75 204 GLY A C 1
ATOM 1527 O O . GLY A 1 204 ? 0.302 13.094 2.375 1.00 96.75 204 GLY A O 1
ATOM 1528 N N . LEU A 1 205 ? 1.530 13.313 4.243 1.00 96.44 205 LEU A N 1
ATOM 1529 C CA . LEU A 1 205 ? 0.683 14.360 4.839 1.00 96.44 205 LEU A CA 1
ATOM 1530 C C . LEU A 1 205 ? 0.736 15.669 4.025 1.00 96.44 205 LEU A C 1
ATOM 1532 O O . LEU A 1 205 ? 1.741 15.994 3.396 1.00 96.44 205 LEU A O 1
ATOM 1536 N N . GLY A 1 206 ? -0.367 16.426 4.022 1.00 91.25 206 GLY A N 1
ATOM 1537 C CA . GLY A 1 206 ? -0.469 17.714 3.314 1.00 91.25 206 GLY A CA 1
ATOM 1538 C C . GLY A 1 206 ? -0.777 17.613 1.814 1.00 91.25 206 GLY A C 1
ATOM 1539 O O . GLY A 1 206 ? -0.969 18.633 1.152 1.00 91.25 206 GLY A O 1
ATOM 1540 N N . ARG A 1 207 ? -0.886 16.400 1.255 1.00 91.94 207 ARG A N 1
ATOM 1541 C CA . ARG A 1 207 ? -1.415 16.207 -0.103 1.00 91.94 207 ARG A CA 1
ATOM 1542 C C . ARG A 1 207 ? -2.900 16.577 -0.146 1.00 91.94 207 ARG A C 1
ATOM 1544 O O . ARG A 1 207 ? -3.676 16.195 0.727 1.00 91.94 207 ARG A O 1
ATOM 1551 N N . ASN A 1 208 ? -3.304 17.266 -1.211 1.00 89.44 208 ASN A N 1
ATOM 1552 C CA . ASN A 1 208 ? -4.679 17.728 -1.437 1.00 89.44 208 ASN A CA 1
ATOM 1553 C C . ASN A 1 208 ? -5.645 16.627 -1.918 1.00 89.44 208 ASN A C 1
ATOM 1555 O O . ASN A 1 208 ? -6.762 16.926 -2.332 1.00 89.44 208 ASN A O 1
ATOM 1559 N N . ASN A 1 209 ? -5.206 15.368 -1.926 1.00 92.94 209 ASN A N 1
ATOM 1560 C CA . ASN A 1 209 ? -6.010 14.226 -2.327 1.00 92.94 209 ASN A CA 1
ATOM 1561 C C . ASN A 1 209 ? -5.559 12.959 -1.583 1.00 92.94 209 ASN A C 1
ATOM 1563 O O . ASN A 1 209 ? -4.389 12.819 -1.223 1.00 92.94 209 ASN A O 1
ATOM 1567 N N . VAL A 1 210 ? -6.492 12.026 -1.415 1.00 94.94 210 VAL A N 1
ATOM 1568 C CA . VAL A 1 210 ? -6.275 10.668 -0.875 1.00 94.94 210 VAL A CA 1
ATOM 1569 C C . VAL A 1 210 ? -6.294 9.587 -1.959 1.00 94.94 210 VAL A C 1
ATOM 1571 O O . VAL A 1 210 ? -5.956 8.432 -1.710 1.00 94.94 210 VAL A O 1
ATOM 1574 N N . LEU A 1 211 ? -6.712 9.959 -3.172 1.00 93.62 211 LEU A N 1
ATOM 1575 C CA . LEU A 1 211 ? -6.883 9.062 -4.315 1.00 93.62 211 LEU A CA 1
ATOM 1576 C C . LEU A 1 211 ? -5.557 8.629 -4.936 1.00 93.62 211 LEU A C 1
ATOM 1578 O O . LEU A 1 211 ? -5.506 7.599 -5.601 1.00 93.62 211 LEU A O 1
ATOM 1582 N N . ARG A 1 212 ? -4.492 9.414 -4.772 1.00 93.81 212 ARG A N 1
ATOM 1583 C CA . ARG A 1 212 ? -3.177 9.128 -5.345 1.00 93.81 212 ARG A CA 1
ATOM 1584 C C . ARG A 1 212 ? -2.195 8.822 -4.223 1.00 93.81 212 ARG A C 1
ATOM 1586 O O . ARG A 1 212 ? -2.170 9.512 -3.197 1.00 93.81 212 ARG A O 1
ATOM 1593 N N . GLY A 1 213 ? -1.409 7.774 -4.447 1.00 94.75 213 GLY A N 1
ATOM 1594 C CA . GLY A 1 213 ? -0.406 7.301 -3.506 1.00 94.75 213 GLY A CA 1
ATOM 1595 C C . GLY A 1 213 ? -0.950 7.005 -2.111 1.00 94.75 213 GLY A C 1
ATOM 1596 O O . GLY A 1 213 ? -2.125 6.680 -1.915 1.00 94.75 213 GLY A O 1
ATOM 1597 N N . ASP A 1 214 ? -0.070 7.185 -1.149 1.00 98.31 214 ASP A N 1
ATOM 1598 C CA . ASP A 1 214 ? -0.142 6.718 0.223 1.00 98.31 214 ASP A CA 1
ATOM 1599 C C . ASP A 1 214 ? 0.513 7.725 1.181 1.00 98.31 214 ASP A C 1
ATOM 1601 O O . ASP A 1 214 ? 0.766 8.880 0.822 1.00 98.31 214 ASP A O 1
ATOM 1605 N N . TYR A 1 215 ? 0.665 7.319 2.438 1.00 98.31 215 TYR A N 1
ATOM 1606 C CA . TYR A 1 215 ? 1.376 8.062 3.471 1.00 98.31 215 TYR A CA 1
ATOM 1607 C C . TYR A 1 215 ? 1.908 7.125 4.553 1.00 98.31 215 TYR A C 1
ATOM 1609 O O . TYR A 1 215 ? 1.337 6.062 4.804 1.00 98.31 215 TYR A O 1
ATOM 1617 N N . ASP A 1 216 ? 2.978 7.544 5.214 1.00 98.69 216 ASP A N 1
ATOM 1618 C CA . ASP A 1 216 ? 3.878 6.618 5.891 1.00 98.69 216 ASP A CA 1
ATOM 1619 C C . ASP A 1 216 ? 3.632 6.541 7.392 1.00 98.69 216 ASP A C 1
ATOM 1621 O O . ASP A 1 216 ? 3.432 7.556 8.065 1.00 98.69 216 ASP A O 1
ATOM 1625 N N . ILE A 1 217 ? 3.736 5.331 7.938 1.00 98.69 217 ILE A N 1
ATOM 1626 C CA . ILE A 1 217 ? 3.850 5.086 9.377 1.00 98.69 217 ILE A CA 1
ATOM 1627 C C . ILE A 1 217 ? 5.327 5.221 9.755 1.00 98.69 217 ILE A C 1
ATOM 1629 O O . ILE A 1 217 ? 6.125 4.349 9.424 1.00 98.69 217 ILE A O 1
ATOM 1633 N N . GLN A 1 218 ? 5.714 6.277 10.469 1.00 97.88 218 GLN A N 1
ATOM 1634 C CA . GLN A 1 218 ? 7.117 6.487 10.836 1.00 97.88 218 GLN A CA 1
ATOM 1635 C C . GLN A 1 218 ? 7.618 5.409 11.800 1.00 97.88 218 GLN A C 1
ATOM 1637 O O . GLN A 1 218 ? 6.936 5.069 12.764 1.00 97.88 218 GLN A O 1
ATOM 1642 N N . MET A 1 219 ? 8.841 4.918 11.589 1.00 95.50 219 MET A N 1
ATOM 1643 C CA . MET A 1 219 ? 9.418 3.809 12.372 1.00 95.50 219 MET A CA 1
ATOM 1644 C C . MET A 1 219 ? 10.648 4.202 13.210 1.00 95.50 219 MET A C 1
ATOM 1646 O O . MET A 1 219 ? 11.306 3.338 13.790 1.00 95.50 219 MET A O 1
ATOM 1650 N N . SER A 1 220 ? 10.964 5.496 13.287 1.00 94.00 220 SER A N 1
ATOM 1651 C CA . SER A 1 220 ? 12.194 6.014 13.902 1.00 94.00 220 SER A CA 1
ATOM 1652 C C . SER A 1 220 ? 12.245 5.906 15.432 1.00 94.00 220 SER A C 1
ATOM 1654 O O . SER A 1 220 ? 13.341 5.876 15.984 1.00 94.00 220 SER A O 1
ATOM 1656 N N . ASP A 1 221 ? 11.099 5.811 16.121 1.00 93.94 221 ASP A N 1
ATOM 1657 C CA . ASP A 1 221 ? 11.015 5.622 17.578 1.00 93.94 221 ASP A CA 1
ATOM 1658 C C . ASP A 1 221 ? 10.791 4.136 17.944 1.00 93.94 221 ASP A C 1
ATOM 1660 O O . ASP A 1 221 ? 9.670 3.620 17.821 1.00 93.94 221 ASP A O 1
ATOM 1664 N N . PRO A 1 222 ? 11.807 3.430 18.483 1.00 92.25 222 PRO A N 1
ATOM 1665 C CA . PRO A 1 222 ? 11.681 2.025 18.852 1.00 92.25 222 PRO A CA 1
ATOM 1666 C C . PRO A 1 222 ? 10.660 1.755 19.965 1.00 92.25 222 PRO A C 1
ATOM 1668 O O . PRO A 1 222 ? 10.125 0.645 20.040 1.00 92.25 222 PRO A O 1
ATOM 1671 N N . ALA A 1 223 ? 10.415 2.710 20.869 1.00 93.88 223 ALA A N 1
ATOM 1672 C CA . ALA A 1 223 ? 9.430 2.545 21.936 1.00 93.88 223 ALA A CA 1
ATOM 1673 C C . ALA A 1 223 ? 8.013 2.543 21.358 1.00 93.88 223 ALA A C 1
ATOM 1675 O O . ALA A 1 223 ? 7.202 1.682 21.708 1.00 93.88 223 ALA A O 1
ATOM 1676 N N . MET A 1 224 ? 7.749 3.443 20.413 1.00 95.00 224 MET A N 1
ATOM 1677 C CA . MET A 1 224 ? 6.502 3.495 19.660 1.00 95.00 224 MET A CA 1
ATOM 1678 C C . MET A 1 224 ? 6.313 2.236 18.798 1.00 95.00 224 MET A C 1
ATOM 1680 O O . MET A 1 224 ? 5.265 1.592 18.903 1.00 95.00 224 MET A O 1
ATOM 1684 N N . VAL A 1 225 ? 7.342 1.806 18.055 1.00 96.06 225 VAL A N 1
ATOM 1685 C CA . VAL A 1 225 ? 7.303 0.565 17.254 1.00 96.06 225 VAL A CA 1
ATOM 1686 C C . VAL A 1 225 ? 6.909 -0.642 18.109 1.00 96.06 225 VAL A C 1
ATOM 1688 O O . VAL A 1 225 ? 6.066 -1.440 17.698 1.00 96.06 225 VAL A O 1
ATOM 1691 N N . ARG A 1 226 ? 7.466 -0.767 19.324 1.00 96.19 226 ARG A N 1
ATOM 1692 C CA . ARG A 1 226 ? 7.090 -1.832 20.270 1.00 96.19 226 ARG A CA 1
ATOM 1693 C C . ARG A 1 226 ? 5.665 -1.667 20.791 1.00 96.19 226 ARG A C 1
ATOM 1695 O O . ARG A 1 226 ? 4.898 -2.627 20.756 1.00 96.19 226 ARG A O 1
ATOM 1702 N N . ARG A 1 227 ? 5.304 -0.466 21.257 1.00 96.50 227 ARG A N 1
ATOM 1703 C CA . ARG A 1 227 ? 3.991 -0.170 21.855 1.00 96.50 227 ARG A CA 1
ATOM 1704 C C . ARG A 1 227 ? 2.839 -0.504 20.911 1.00 96.50 227 ARG A C 1
ATOM 1706 O O . ARG A 1 227 ? 1.840 -1.060 21.355 1.00 96.50 227 ARG A O 1
ATOM 1713 N N . TYR A 1 228 ? 2.991 -0.181 19.629 1.00 97.25 228 TYR A N 1
ATOM 1714 C CA . TYR A 1 228 ? 1.967 -0.403 18.609 1.00 97.25 228 TYR A CA 1
ATOM 1715 C C . TYR A 1 228 ? 2.225 -1.642 17.748 1.00 97.25 228 TYR A C 1
ATOM 1717 O O . TYR A 1 228 ? 1.520 -1.841 16.769 1.00 97.25 228 TYR A O 1
ATOM 1725 N N . ARG A 1 229 ? 3.205 -2.487 18.109 1.00 97.50 229 ARG A N 1
ATOM 1726 C CA . ARG A 1 229 ? 3.551 -3.742 17.410 1.00 97.50 229 ARG A CA 1
ATOM 1727 C C . ARG A 1 229 ? 3.836 -3.576 15.910 1.00 97.50 229 ARG A C 1
ATOM 1729 O O . ARG A 1 229 ? 3.719 -4.533 15.148 1.00 97.50 229 ARG A O 1
ATOM 1736 N N . LEU A 1 230 ? 4.291 -2.396 15.493 1.00 98.06 230 LEU A N 1
ATOM 1737 C CA . LEU A 1 230 ? 4.485 -2.052 14.078 1.00 98.06 230 LEU A CA 1
ATOM 1738 C C . LEU A 1 230 ? 5.534 -2.926 13.389 1.00 98.06 230 LEU A C 1
ATOM 1740 O O . LEU A 1 230 ? 5.474 -3.144 12.189 1.00 98.06 230 LEU A O 1
ATOM 1744 N N . GLY A 1 231 ? 6.465 -3.493 14.156 1.00 97.69 231 GLY A N 1
ATOM 1745 C CA . GLY A 1 231 ? 7.426 -4.467 13.648 1.00 97.69 231 GLY A CA 1
ATOM 1746 C C . GLY A 1 231 ? 6.802 -5.746 13.082 1.00 97.69 231 GLY A C 1
ATOM 1747 O O . GLY A 1 231 ? 7.509 -6.518 12.451 1.00 97.69 231 GLY A O 1
ATOM 1748 N N . SER A 1 232 ? 5.514 -5.998 13.331 1.00 98.12 232 SER A N 1
ATOM 1749 C CA . SER A 1 232 ? 4.798 -7.180 12.841 1.00 98.12 232 SER A CA 1
ATOM 1750 C C . SER A 1 232 ? 3.962 -6.942 11.582 1.00 98.12 232 SER A C 1
ATOM 1752 O O . SER A 1 232 ? 3.313 -7.877 11.112 1.00 98.12 232 SER A O 1
ATOM 1754 N N . LEU A 1 233 ? 4.005 -5.723 11.028 1.00 98.75 233 LEU A N 1
ATOM 1755 C CA . LEU A 1 233 ? 3.293 -5.362 9.805 1.00 98.75 233 LEU A CA 1
ATOM 1756 C C . LEU A 1 233 ? 3.736 -6.217 8.610 1.00 98.75 233 LEU A C 1
ATOM 1758 O O . LEU A 1 233 ? 4.917 -6.537 8.417 1.00 98.75 233 LEU A O 1
ATOM 1762 N N . ARG A 1 234 ? 2.753 -6.556 7.782 1.00 98.81 234 ARG A N 1
ATOM 1763 C CA . ARG A 1 234 ? 2.917 -7.246 6.505 1.00 98.81 234 ARG A CA 1
ATOM 1764 C C . ARG A 1 234 ? 2.379 -6.375 5.383 1.00 98.81 234 ARG A C 1
ATOM 1766 O O . ARG A 1 234 ? 1.425 -5.619 5.574 1.00 98.81 234 ARG A O 1
ATOM 1773 N N . PHE A 1 235 ? 2.912 -6.569 4.182 1.00 98.88 235 PHE A N 1
ATOM 1774 C CA . PHE A 1 235 ? 2.281 -6.042 2.978 1.00 98.88 235 PHE A CA 1
ATOM 1775 C C . PHE A 1 235 ? 0.823 -6.510 2.929 1.00 98.88 235 PHE A C 1
ATOM 1777 O O . PHE A 1 235 ? 0.524 -7.687 3.148 1.00 98.88 235 PHE A O 1
ATOM 1784 N N . GLY A 1 236 ? -0.096 -5.599 2.642 1.00 98.88 236 GLY A N 1
ATOM 1785 C CA . GLY A 1 236 ? -1.517 -5.890 2.555 1.00 98.88 236 GLY A CA 1
ATOM 1786 C C . GLY A 1 236 ? -2.272 -5.941 3.883 1.00 98.88 236 GLY A C 1
ATOM 1787 O O . GLY A 1 236 ? -3.477 -6.193 3.852 1.00 98.88 236 GLY A O 1
ATOM 1788 N N . ASP A 1 237 ? -1.622 -5.725 5.031 1.00 98.94 237 ASP A N 1
ATOM 1789 C CA . ASP A 1 237 ? -2.341 -5.621 6.303 1.00 98.94 237 ASP A CA 1
ATOM 1790 C C . ASP A 1 237 ? -3.300 -4.429 6.263 1.00 98.94 237 ASP A C 1
ATOM 1792 O O . ASP A 1 237 ? -2.929 -3.331 5.847 1.00 98.94 237 ASP A O 1
ATOM 1796 N N . ILE A 1 238 ? -4.536 -4.645 6.711 1.00 98.94 238 ILE A N 1
ATOM 1797 C CA . ILE A 1 238 ? -5.495 -3.568 6.929 1.00 98.94 238 ILE A CA 1
ATOM 1798 C C . ILE A 1 238 ? -5.226 -2.982 8.313 1.00 98.94 238 ILE A C 1
ATOM 1800 O O . ILE A 1 238 ? -5.175 -3.711 9.305 1.00 98.94 238 ILE A O 1
ATOM 1804 N N . VAL A 1 239 ? -5.042 -1.668 8.390 1.00 98.94 239 VAL A N 1
ATOM 1805 C CA . VAL A 1 239 ? -4.705 -0.940 9.617 1.00 98.94 239 VAL A CA 1
ATOM 1806 C C . VAL A 1 239 ? -5.660 0.223 9.832 1.00 98.94 239 VAL A C 1
ATOM 1808 O O . VAL A 1 239 ? -6.117 0.855 8.881 1.00 98.94 239 VAL 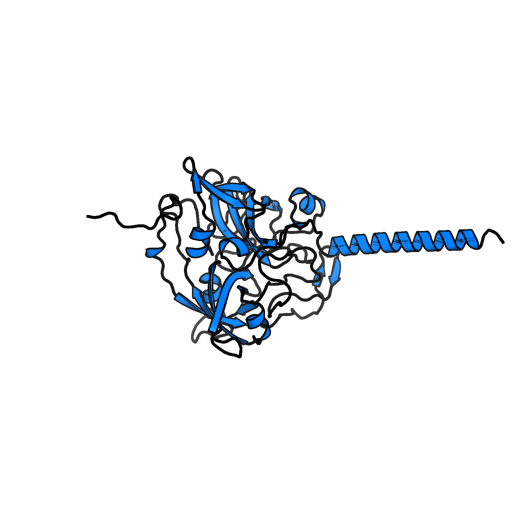A O 1
ATOM 1811 N N . GLY A 1 240 ? -5.954 0.518 11.093 1.00 98.81 240 GLY A N 1
ATOM 1812 C CA . GLY A 1 240 ? -6.693 1.708 11.488 1.00 98.81 240 GLY A CA 1
ATOM 1813 C C . GLY A 1 240 ? -5.764 2.798 12.001 1.00 98.81 240 GLY A C 1
ATOM 1814 O O . GLY A 1 240 ? -4.845 2.525 12.771 1.00 98.81 240 GLY A O 1
ATOM 1815 N N . ILE A 1 241 ? -6.034 4.035 11.608 1.00 98.81 241 ILE A N 1
ATOM 1816 C CA . ILE A 1 241 ? -5.299 5.232 11.994 1.00 98.81 241 ILE A CA 1
ATOM 1817 C C . ILE A 1 241 ? -6.257 6.115 12.790 1.00 98.81 241 ILE A C 1
ATOM 1819 O O . ILE A 1 241 ? -7.245 6.631 12.266 1.00 98.81 241 ILE A O 1
ATOM 1823 N N . MET A 1 242 ? -5.981 6.213 14.086 1.00 98.75 242 MET A N 1
ATOM 1824 C CA . MET A 1 242 ? -6.788 6.923 15.071 1.00 98.75 242 MET A CA 1
ATOM 1825 C C . MET A 1 242 ? -6.516 8.420 14.995 1.00 98.75 242 MET A C 1
ATOM 1827 O O . MET A 1 242 ? -5.363 8.820 14.841 1.00 98.75 242 MET A O 1
ATOM 1831 N N . ASP A 1 243 ? -7.561 9.225 15.161 1.00 98.56 243 ASP A N 1
ATOM 1832 C CA . ASP A 1 243 ? -7.525 10.687 15.083 1.00 98.56 243 ASP A CA 1
ATOM 1833 C C . ASP A 1 243 ? -7.032 11.200 13.722 1.00 98.56 243 ASP A C 1
ATOM 1835 O O . ASP A 1 243 ? -6.296 12.186 13.636 1.00 98.56 243 ASP A O 1
ATOM 1839 N N . ALA A 1 244 ? -7.414 10.505 12.648 1.00 98.12 244 ALA A N 1
ATOM 1840 C CA . ALA A 1 244 ? -7.051 10.841 11.276 1.00 98.12 244 ALA A CA 1
ATOM 1841 C C . ALA A 1 244 ? -8.281 10.927 10.372 1.00 98.12 244 ALA A C 1
ATOM 1843 O O . ALA A 1 244 ? -9.112 10.013 10.350 1.00 98.12 244 ALA A O 1
ATOM 1844 N N . ASP A 1 245 ? -8.338 11.992 9.575 1.00 97.56 245 ASP A N 1
ATOM 1845 C CA . ASP A 1 245 ? -9.333 12.190 8.530 1.00 97.56 245 ASP A CA 1
ATOM 1846 C C . ASP A 1 245 ? -8.680 12.110 7.148 1.00 97.56 245 ASP A C 1
ATOM 1848 O O . ASP A 1 245 ? -7.819 12.913 6.789 1.00 97.56 245 ASP A O 1
ATOM 1852 N N . ASN A 1 246 ? -9.132 11.129 6.371 1.00 97.56 246 ASN A N 1
ATOM 1853 C CA . ASN A 1 246 ? -8.765 10.911 4.980 1.00 97.56 246 ASN A CA 1
ATOM 1854 C C . ASN A 1 246 ? -9.980 11.066 4.046 1.00 97.56 246 ASN A C 1
ATOM 1856 O O . ASN A 1 246 ? -10.107 10.334 3.065 1.00 97.56 246 ASN A O 1
ATOM 1860 N N . ARG A 1 247 ? -10.927 11.965 4.340 1.00 96.00 247 ARG A N 1
ATOM 1861 C CA . ARG A 1 247 ? -12.069 12.223 3.442 1.00 96.00 247 ARG A CA 1
ATOM 1862 C C . ARG A 1 247 ? -11.689 13.007 2.186 1.00 96.00 247 ARG A C 1
ATOM 1864 O O . ARG A 1 247 ? -12.339 12.811 1.172 1.00 96.00 247 ARG A O 1
ATOM 1871 N N . TYR A 1 248 ? -10.660 13.856 2.220 1.00 93.81 248 TYR A N 1
ATOM 1872 C CA . TYR A 1 248 ? -10.281 14.692 1.069 1.00 93.81 248 TYR A CA 1
ATOM 1873 C C . TYR A 1 248 ? -8.769 14.697 0.854 1.00 93.81 248 TYR A C 1
ATOM 1875 O O . TYR A 1 248 ? -8.268 14.057 -0.068 1.00 93.81 248 TYR A O 1
ATOM 1883 N N . GLY A 1 249 ? -8.049 15.388 1.736 1.00 94.69 249 GLY A N 1
ATOM 1884 C CA . GLY A 1 249 ? -6.620 15.222 1.971 1.00 94.69 249 GLY A CA 1
ATOM 1885 C C . GLY A 1 249 ? -6.394 14.420 3.250 1.00 94.69 249 GLY A C 1
ATOM 1886 O O . GLY A 1 249 ? -7.350 14.062 3.936 1.00 94.69 249 GLY A O 1
ATOM 1887 N N . ARG A 1 250 ? -5.128 14.141 3.560 1.00 95.25 250 ARG A N 1
ATOM 1888 C CA . ARG A 1 250 ? -4.728 13.406 4.768 1.00 95.25 250 ARG A CA 1
ATOM 1889 C C . ARG A 1 250 ? -4.400 14.398 5.877 1.00 95.25 250 ARG A C 1
ATOM 1891 O O . ARG A 1 250 ? -3.454 15.176 5.730 1.00 95.25 250 ARG A O 1
ATOM 1898 N N . SER A 1 251 ? -5.161 14.379 6.967 1.00 95.19 251 SER A N 1
ATOM 1899 C CA . SER A 1 251 ? -4.956 15.271 8.113 1.00 95.19 251 SER A CA 1
ATOM 1900 C C . SER A 1 251 ? -5.240 14.582 9.450 1.00 95.19 251 SER A C 1
ATOM 1902 O O . SER A 1 251 ? -5.885 13.535 9.525 1.00 95.19 251 SER A O 1
ATOM 1904 N N . ARG A 1 252 ? -4.734 15.177 10.535 1.00 96.88 252 ARG A N 1
ATOM 1905 C CA . ARG A 1 252 ? -5.108 14.795 11.899 1.00 96.88 252 ARG A CA 1
ATOM 1906 C C . ARG A 1 252 ? -6.433 15.467 12.251 1.00 96.88 252 ARG A C 1
ATOM 1908 O O . ARG A 1 252 ? -6.553 16.682 12.116 1.00 96.88 252 ARG A O 1
ATOM 1915 N N . LEU A 1 253 ? -7.381 14.689 12.758 1.00 97.44 253 LEU A N 1
ATOM 1916 C CA . LEU A 1 253 ? -8.655 15.179 13.269 1.00 97.44 253 LEU A CA 1
ATOM 1917 C C . LEU A 1 253 ? -9.119 14.275 14.410 1.00 97.44 253 LEU A C 1
ATOM 1919 O O . LEU A 1 253 ? -9.392 13.094 14.204 1.00 97.44 253 LEU A O 1
ATOM 1923 N N . GLU A 1 254 ? -9.192 14.830 15.615 1.00 98.19 254 GLU A N 1
ATOM 1924 C CA . GLU A 1 254 ? -9.617 14.089 16.803 1.00 98.19 254 GLU A CA 1
ATOM 1925 C C . GLU A 1 254 ? -11.037 13.532 16.638 1.00 98.19 254 GLU A C 1
ATOM 1927 O O . GLU A 1 254 ? -11.914 14.157 16.034 1.00 98.19 254 GLU A O 1
ATOM 1932 N N . GLY A 1 255 ? -11.249 12.304 17.116 1.00 98.00 255 GLY A N 1
ATOM 1933 C CA . GLY A 1 255 ? -12.543 11.633 17.002 1.00 98.00 255 GLY A CA 1
ATOM 1934 C C . GLY A 1 255 ? -12.876 11.125 15.594 1.00 98.00 255 GLY A C 1
ATOM 1935 O O . GLY A 1 255 ? -13.977 10.612 15.389 1.00 98.00 255 GLY A O 1
ATOM 1936 N N . HIS A 1 256 ? -11.951 11.219 14.634 1.00 98.38 256 HIS A N 1
ATOM 1937 C CA . HIS A 1 256 ? -12.035 10.529 13.345 1.00 98.38 256 HIS A CA 1
ATOM 1938 C C . HIS A 1 256 ? -11.139 9.296 13.308 1.00 98.38 256 HIS A C 1
ATOM 1940 O O . HIS A 1 256 ? -10.167 9.162 14.052 1.00 98.38 256 HIS A O 1
ATOM 1946 N N . VAL A 1 257 ? -11.489 8.368 12.429 1.00 98.62 257 VAL A N 1
ATOM 1947 C CA . VAL A 1 257 ? -10.703 7.174 12.170 1.00 98.62 257 VAL A CA 1
ATOM 1948 C C . VAL A 1 257 ? -10.641 6.923 10.674 1.00 98.62 257 VAL A C 1
ATOM 1950 O O . VAL A 1 257 ? -11.650 6.950 9.966 1.00 98.62 257 VAL A O 1
ATOM 1953 N N . SER A 1 258 ? -9.431 6.652 10.207 1.00 98.69 258 SER A N 1
ATOM 1954 C CA . SER A 1 258 ? -9.165 6.235 8.840 1.00 98.69 258 SER A CA 1
ATOM 1955 C C . SER A 1 258 ? -8.704 4.788 8.829 1.00 98.69 258 SER A C 1
ATOM 1957 O O . SER A 1 258 ? -7.971 4.364 9.713 1.00 98.69 258 SER A O 1
ATOM 1959 N N . VAL A 1 259 ? -9.106 4.021 7.825 1.00 98.88 259 VAL A N 1
ATOM 1960 C CA . VAL A 1 259 ? -8.647 2.645 7.622 1.00 98.88 259 VAL A CA 1
ATOM 1961 C C . VAL A 1 259 ? -7.955 2.566 6.281 1.00 98.88 259 VAL A C 1
ATOM 1963 O O . VAL A 1 259 ? -8.432 3.142 5.304 1.00 98.88 259 VAL A O 1
ATOM 1966 N N . GLY A 1 260 ? -6.828 1.873 6.230 1.00 98.81 260 GLY A N 1
ATOM 1967 C CA . GLY A 1 260 ? -6.037 1.731 5.020 1.00 98.81 260 GLY A CA 1
ATOM 1968 C C . GLY A 1 260 ? -5.315 0.399 4.949 1.00 98.81 260 GLY A C 1
ATOM 1969 O O . GLY A 1 260 ? -5.427 -0.426 5.852 1.00 98.81 260 GLY A O 1
ATOM 1970 N N . VAL A 1 261 ? -4.588 0.195 3.858 1.00 98.94 261 VAL A N 1
ATOM 1971 C CA . VAL A 1 261 ? -3.807 -1.016 3.602 1.00 98.94 261 VAL A CA 1
ATOM 1972 C C . VAL A 1 261 ? -2.322 -0.690 3.501 1.00 98.94 261 VAL A C 1
ATOM 1974 O O . VAL A 1 261 ? -1.971 0.323 2.901 1.00 98.94 261 VAL A O 1
ATOM 1977 N N . ILE A 1 262 ? -1.465 -1.540 4.073 1.00 98.94 262 ILE A N 1
ATOM 1978 C CA . ILE A 1 262 ? -0.006 -1.424 3.947 1.00 98.94 262 ILE A CA 1
ATOM 1979 C C . ILE A 1 262 ? 0.431 -1.782 2.524 1.00 98.94 262 ILE A C 1
ATOM 1981 O O . ILE A 1 262 ? 0.148 -2.889 2.061 1.00 98.94 262 ILE A O 1
ATOM 1985 N N . VAL A 1 263 ? 1.141 -0.887 1.838 1.00 98.81 263 VAL A N 1
ATOM 1986 C CA . VAL A 1 263 ? 1.459 -1.045 0.407 1.00 98.81 263 VAL A CA 1
ATOM 1987 C C . VAL A 1 263 ? 2.943 -1.165 0.083 1.00 98.81 263 VAL A C 1
ATOM 1989 O O . VAL A 1 263 ? 3.267 -1.867 -0.868 1.00 98.81 263 VAL A O 1
ATOM 1992 N N . HIS A 1 264 ? 3.841 -0.585 0.880 1.00 98.75 264 HIS A N 1
ATOM 1993 C CA . HIS A 1 264 ? 5.289 -0.748 0.718 1.00 98.75 264 HIS A CA 1
ATOM 1994 C C . HIS A 1 264 ? 5.995 -1.004 2.059 1.00 98.75 264 HIS A C 1
ATOM 1996 O O . HIS A 1 264 ? 5.379 -0.914 3.125 1.00 98.75 264 HIS A O 1
ATOM 2002 N N . SER A 1 265 ? 7.277 -1.384 2.003 1.00 98.38 265 SER A N 1
ATOM 2003 C CA . SER A 1 265 ? 8.065 -1.723 3.191 1.00 98.38 265 SER A CA 1
ATOM 2004 C C . SER A 1 265 ? 8.360 -0.511 4.058 1.00 98.38 265 SER A C 1
ATOM 2006 O O . SER A 1 265 ? 8.113 0.629 3.665 1.00 98.38 265 SER A O 1
ATOM 2008 N N . ASP A 1 266 ? 8.962 -0.763 5.219 1.00 96.25 266 ASP A N 1
ATOM 2009 C CA . ASP A 1 266 ? 9.635 0.282 5.966 1.00 96.25 266 ASP A CA 1
ATOM 2010 C C . ASP A 1 266 ? 10.717 0.986 5.134 1.00 96.25 266 ASP A C 1
ATOM 2012 O O . ASP A 1 266 ? 11.168 0.525 4.078 1.00 96.25 266 ASP A O 1
ATOM 2016 N N . SER A 1 267 ? 11.088 2.159 5.630 1.00 96.25 267 SER A N 1
ATOM 2017 C CA . SER A 1 267 ? 12.134 3.007 5.092 1.00 96.25 267 SER A CA 1
ATOM 2018 C C . SER A 1 267 ? 13.063 3.388 6.229 1.00 96.25 267 SER A C 1
ATOM 2020 O O . SER A 1 267 ? 12.664 3.513 7.391 1.00 96.25 267 SER A O 1
ATOM 2022 N N . THR A 1 268 ? 14.324 3.570 5.879 1.00 95.25 268 THR A N 1
ATOM 2023 C CA . THR A 1 268 ? 15.342 4.081 6.783 1.00 95.25 268 THR A CA 1
ATOM 2024 C C . THR A 1 268 ? 15.310 5.605 6.868 1.00 95.25 268 THR A C 1
ATOM 2026 O O . THR A 1 268 ? 15.888 6.156 7.797 1.00 95.25 268 THR A O 1
ATOM 2029 N N . VAL A 1 269 ? 14.634 6.296 5.946 1.00 95.38 269 VAL A N 1
ATOM 2030 C CA . VAL A 1 269 ? 14.632 7.761 5.833 1.00 95.38 269 VAL A CA 1
ATOM 2031 C C . VAL A 1 269 ? 13.765 8.409 6.922 1.00 95.38 269 VAL A C 1
ATOM 2033 O O . VAL A 1 269 ? 12.695 7.918 7.281 1.00 95.38 269 VAL A O 1
ATOM 2036 N N . ALA A 1 270 ? 14.222 9.540 7.470 1.00 96.31 270 ALA A N 1
ATOM 2037 C CA . ALA A 1 270 ? 13.464 10.296 8.468 1.00 96.31 270 ALA A CA 1
ATOM 2038 C C . ALA A 1 270 ? 12.103 10.755 7.916 1.00 96.31 270 ALA A C 1
ATOM 2040 O O . ALA A 1 270 ? 12.020 11.284 6.811 1.00 96.31 270 ALA A O 1
ATOM 2041 N N . GLY A 1 271 ? 11.036 10.564 8.696 1.00 96.19 271 GLY A N 1
ATOM 2042 C CA . GLY A 1 271 ? 9.670 10.886 8.276 1.00 96.19 271 GLY A CA 1
ATOM 2043 C C . GLY A 1 271 ? 8.977 9.803 7.440 1.00 96.19 271 GLY A C 1
ATOM 2044 O O . GLY A 1 271 ? 7.792 9.959 7.154 1.00 96.19 271 GLY A O 1
ATOM 2045 N N . HIS A 1 272 ? 9.670 8.714 7.095 1.00 97.75 272 HIS A N 1
ATOM 2046 C CA . HIS A 1 272 ? 9.160 7.628 6.256 1.00 97.75 272 HIS A CA 1
ATOM 2047 C C . HIS A 1 272 ? 9.022 6.291 7.013 1.00 97.75 272 HIS A C 1
ATOM 2049 O O . HIS A 1 272 ? 9.472 6.143 8.156 1.00 97.75 272 HIS A O 1
ATOM 2055 N N . GLY A 1 273 ? 8.377 5.312 6.376 1.00 98.06 273 GLY A N 1
ATOM 2056 C CA . GLY A 1 273 ? 8.161 3.956 6.894 1.00 98.06 273 GLY A CA 1
ATOM 2057 C C . GLY A 1 273 ? 7.146 3.180 6.047 1.00 98.06 273 GLY A C 1
ATOM 2058 O O . GLY A 1 273 ? 6.991 3.518 4.885 1.00 98.06 273 GLY A O 1
ATOM 2059 N N . PRO A 1 274 ? 6.465 2.134 6.559 1.00 98.62 274 PRO A N 1
ATOM 2060 C CA . PRO A 1 274 ? 5.471 1.410 5.767 1.00 98.62 274 PRO A CA 1
ATOM 2061 C C . PRO A 1 274 ? 4.335 2.329 5.297 1.00 98.62 274 PRO A C 1
ATOM 2063 O O . PRO A 1 274 ? 3.684 2.983 6.119 1.00 98.62 274 PRO A O 1
ATOM 2066 N N . GLY A 1 275 ? 4.101 2.362 3.986 1.00 98.75 275 GLY A N 1
ATOM 2067 C CA . GLY A 1 275 ? 3.099 3.219 3.354 1.00 98.75 275 GLY A CA 1
ATOM 2068 C C . GLY A 1 275 ? 1.683 2.680 3.487 1.00 98.75 275 GLY A C 1
ATOM 2069 O O . GLY A 1 275 ? 1.461 1.467 3.434 1.00 98.75 275 GLY A O 1
ATOM 2070 N N . VAL A 1 276 ? 0.711 3.581 3.649 1.00 98.88 276 VAL A N 1
ATOM 2071 C CA . VAL A 1 276 ? -0.713 3.267 3.821 1.00 98.88 276 VAL A CA 1
ATOM 2072 C C . VAL A 1 276 ? -1.570 3.910 2.733 1.00 98.88 276 VAL A C 1
ATOM 2074 O O . VAL A 1 276 ? -1.707 5.133 2.661 1.00 98.88 276 VAL A O 1
ATOM 2077 N N . VAL A 1 277 ? -2.259 3.096 1.933 1.00 98.81 277 VAL A N 1
ATOM 2078 C CA . VAL A 1 277 ? -3.325 3.591 1.046 1.00 98.81 277 VAL A CA 1
ATOM 2079 C C . VAL A 1 277 ? -4.637 3.652 1.818 1.00 98.81 277 VAL A C 1
ATOM 2081 O O . VAL A 1 277 ? -5.112 2.641 2.331 1.00 98.81 277 VAL A O 1
ATOM 2084 N N . SER A 1 278 ? -5.245 4.837 1.881 1.00 98.50 278 SER A N 1
ATOM 2085 C CA . SER A 1 278 ? -6.537 5.073 2.532 1.00 98.50 278 SER A CA 1
ATOM 2086 C C . SER A 1 278 ? -7.662 4.321 1.811 1.00 98.50 278 SER A C 1
ATOM 2088 O O . SER A 1 278 ? -7.791 4.449 0.593 1.00 98.50 278 SER A O 1
ATOM 2090 N N . LEU A 1 279 ? -8.472 3.576 2.568 1.00 98.75 279 LEU A N 1
ATOM 2091 C CA . LEU A 1 279 ? -9.629 2.811 2.092 1.00 98.75 279 LEU A CA 1
ATOM 2092 C C . LEU A 1 279 ? -10.956 3.394 2.590 1.00 98.75 279 LEU A C 1
ATOM 2094 O O . LEU A 1 279 ? -11.868 3.608 1.797 1.00 98.75 279 LEU A O 1
ATOM 2098 N N . LEU A 1 280 ? -11.059 3.658 3.896 1.00 98.62 280 LEU A N 1
ATOM 2099 C CA . LEU A 1 280 ? -12.238 4.243 4.542 1.00 98.62 280 LEU A CA 1
ATOM 2100 C C . LEU A 1 280 ? -11.831 5.425 5.433 1.00 98.62 280 LEU A C 1
ATOM 2102 O O . LEU A 1 280 ? -10.741 5.410 6.005 1.00 98.62 280 LEU A O 1
ATOM 2106 N N . SER A 1 281 ? -12.704 6.416 5.601 1.00 98.56 281 SER A N 1
ATOM 2107 C CA . SER A 1 281 ? -12.554 7.479 6.610 1.00 98.56 281 SER A CA 1
ATOM 2108 C C . SER A 1 281 ? -13.913 7.923 7.132 1.00 98.56 281 SER A C 1
ATOM 2110 O O . SER A 1 281 ? -14.833 8.127 6.339 1.00 98.56 281 SER A O 1
ATOM 2112 N N . ALA A 1 282 ? -14.044 8.072 8.449 1.00 98.38 282 ALA A N 1
ATOM 2113 C CA . ALA A 1 282 ? -15.296 8.452 9.097 1.00 98.38 282 ALA A CA 1
ATOM 2114 C C . ALA A 1 282 ? -15.068 8.986 10.523 1.00 98.38 282 ALA A C 1
ATOM 2116 O O . ALA A 1 282 ? -14.016 8.737 11.121 1.00 98.38 282 ALA A O 1
ATOM 2117 N N . PRO A 1 283 ? -16.076 9.635 11.132 1.00 98.25 283 PRO A N 1
ATOM 2118 C CA . PRO A 1 283 ? -16.132 9.787 12.580 1.00 98.25 283 PRO A CA 1
ATOM 2119 C C . PRO A 1 283 ? -16.039 8.424 13.287 1.00 98.25 283 PRO A C 1
ATOM 2121 O O . PRO A 1 283 ? -16.680 7.448 12.885 1.00 98.25 283 PRO A O 1
ATOM 2124 N N . ALA A 1 284 ? -15.309 8.353 14.399 1.00 97.25 284 ALA A N 1
ATOM 2125 C CA . ALA A 1 284 ? -15.166 7.137 15.207 1.00 97.25 284 ALA A CA 1
ATOM 2126 C C . ALA A 1 284 ? -16.496 6.668 15.834 1.00 97.25 284 ALA A C 1
ATOM 2128 O O . ALA A 1 284 ? -16.619 5.524 16.272 1.00 97.25 284 ALA A O 1
ATOM 2129 N N . SER A 1 285 ? -17.508 7.540 15.871 1.00 97.00 285 SER A N 1
ATOM 2130 C CA . SER A 1 285 ? -18.883 7.192 16.239 1.00 97.00 285 SER A CA 1
ATOM 2131 C C . SER A 1 285 ? -19.588 6.325 15.190 1.00 97.00 285 SER A C 1
ATOM 2133 O O . SER A 1 285 ? -20.537 5.631 15.553 1.00 97.00 285 SER A O 1
ATOM 2135 N N . ARG A 1 286 ? -19.123 6.334 13.930 1.00 97.25 286 ARG A N 1
ATOM 2136 C CA . ARG A 1 286 ? -19.685 5.589 12.790 1.00 97.25 286 ARG A CA 1
ATOM 2137 C C . ARG A 1 286 ? -18.843 4.395 12.358 1.00 97.25 286 ARG A C 1
ATOM 2139 O O . ARG A 1 286 ? -19.417 3.412 11.905 1.00 97.25 286 ARG A O 1
ATOM 2146 N N . LEU A 1 287 ? -17.519 4.463 12.495 1.00 97.56 287 LEU A N 1
ATOM 2147 C CA . LEU A 1 287 ? -16.600 3.403 12.073 1.00 97.56 287 LEU A CA 1
ATOM 2148 C C . LEU A 1 287 ? -15.866 2.813 13.283 1.00 97.56 287 LEU A C 1
ATOM 2150 O O . LEU A 1 287 ? -15.103 3.496 13.967 1.00 97.56 287 LEU A O 1
ATOM 2154 N N . ARG A 1 288 ? -16.114 1.532 13.565 1.00 97.44 288 ARG A N 1
ATOM 2155 C CA . ARG A 1 288 ? -15.530 0.776 14.676 1.00 97.44 288 ARG A CA 1
ATOM 2156 C C . ARG A 1 288 ? -14.525 -0.241 14.160 1.00 97.44 288 ARG A C 1
ATOM 2158 O O . ARG A 1 288 ? -14.780 -0.962 13.204 1.00 97.44 288 ARG A O 1
ATOM 2165 N N . LEU A 1 289 ? -13.368 -0.282 14.814 1.00 98.38 289 LEU A N 1
ATOM 2166 C CA . LEU A 1 289 ? -12.263 -1.155 14.438 1.00 98.38 289 LEU A CA 1
ATOM 2167 C C . LEU A 1 289 ? -12.243 -2.395 15.327 1.00 98.38 289 LEU A C 1
ATOM 2169 O O . LEU A 1 289 ? -12.163 -2.259 16.547 1.00 98.38 289 LEU A O 1
ATOM 2173 N N . GLU A 1 290 ? -12.219 -3.582 14.743 1.00 98.06 290 GLU A N 1
ATOM 2174 C CA . GLU A 1 290 ? -12.072 -4.860 15.443 1.00 98.06 290 GLU A CA 1
ATOM 2175 C C . GLU A 1 290 ? -10.676 -5.420 15.162 1.00 98.06 290 GLU A C 1
ATOM 2177 O O . GLU A 1 290 ? -10.229 -5.437 14.019 1.00 98.06 290 GLU A O 1
ATOM 2182 N N . LEU A 1 291 ? -9.937 -5.807 16.206 1.00 98.31 291 LEU A N 1
ATOM 2183 C CA . LEU A 1 291 ? -8.586 -6.332 16.016 1.00 98.31 291 LEU A CA 1
ATOM 2184 C C . LEU A 1 291 ? -8.653 -7.777 15.524 1.00 98.31 291 LEU A C 1
ATOM 2186 O O . LEU A 1 291 ? -9.227 -8.629 16.195 1.00 98.31 291 LEU A O 1
ATOM 2190 N N . SER A 1 292 ? -8.013 -8.044 14.390 1.00 97.81 292 SER A N 1
ATOM 2191 C CA . SER A 1 292 ? -7.939 -9.363 13.767 1.00 97.81 292 SER A CA 1
ATOM 2192 C C . SER A 1 292 ? -6.547 -9.555 13.158 1.00 97.81 292 SER A C 1
ATOM 2194 O O . SER A 1 292 ? -6.148 -8.773 12.289 1.00 97.81 292 SER A O 1
ATOM 2196 N N . PRO A 1 293 ? -5.770 -10.572 13.582 1.00 95.94 293 PRO A N 1
ATOM 2197 C CA . PRO A 1 293 ? -4.461 -10.860 12.989 1.00 95.94 293 PRO A CA 1
ATOM 2198 C C . PRO A 1 293 ? -4.566 -11.332 11.529 1.00 95.94 293 PRO A C 1
ATOM 2200 O O . PRO A 1 293 ? -3.566 -11.325 10.808 1.00 95.94 293 PRO A O 1
ATOM 2203 N N . ASP A 1 294 ? -5.764 -11.705 11.080 1.00 96.38 294 ASP A N 1
ATOM 2204 C CA . ASP A 1 294 ? -6.033 -12.201 9.731 1.00 96.38 294 ASP A CA 1
ATOM 2205 C C . ASP A 1 294 ? -6.484 -11.104 8.757 1.00 96.38 294 ASP A C 1
ATOM 2207 O O . ASP A 1 294 ? -6.676 -11.386 7.571 1.00 96.38 294 ASP A O 1
ATOM 2211 N N . ALA A 1 295 ? -6.603 -9.852 9.220 1.00 98.56 295 ALA A N 1
ATOM 2212 C CA . ALA A 1 295 ? -7.044 -8.719 8.413 1.00 98.56 295 ALA A CA 1
ATOM 2213 C C . ALA A 1 295 ? -5.996 -8.279 7.377 1.00 98.56 295 ALA A C 1
ATOM 2215 O O . ALA A 1 295 ? -5.314 -7.267 7.532 1.00 98.56 295 ALA A O 1
ATOM 2216 N N . ASN A 1 296 ? -5.878 -9.047 6.294 1.00 98.88 296 ASN A N 1
ATOM 2217 C CA . ASN A 1 296 ? -4.925 -8.827 5.213 1.00 98.88 296 ASN A CA 1
ATOM 2218 C C . ASN A 1 296 ? -5.578 -9.060 3.840 1.00 98.88 296 ASN A C 1
ATOM 2220 O O . ASN A 1 296 ? -6.259 -10.066 3.617 1.00 98.88 296 ASN A O 1
ATOM 2224 N N . ILE A 1 297 ? -5.337 -8.158 2.885 1.00 98.88 297 ILE A N 1
ATOM 2225 C CA . ILE A 1 297 ? -5.958 -8.228 1.554 1.00 98.88 297 ILE A CA 1
ATOM 2226 C C . ILE A 1 297 ? -5.528 -9.463 0.750 1.00 98.88 297 ILE A C 1
ATOM 2228 O O . ILE A 1 297 ? -6.290 -9.903 -0.106 1.00 98.88 297 ILE A O 1
ATOM 2232 N N . ALA A 1 298 ? -4.361 -10.060 1.034 1.00 98.62 298 ALA A N 1
ATOM 2233 C CA . ALA A 1 298 ? -3.922 -11.298 0.387 1.00 98.62 298 ALA A CA 1
ATOM 2234 C C . ALA A 1 298 ? -4.915 -12.438 0.644 1.00 98.62 298 ALA A C 1
ATOM 2236 O O . ALA A 1 298 ? -5.232 -13.199 -0.272 1.00 98.62 298 ALA A O 1
ATOM 2237 N N . ARG A 1 299 ? -5.435 -12.499 1.879 1.00 98.38 299 ARG A N 1
ATOM 2238 C CA . ARG A 1 299 ? -6.468 -13.443 2.309 1.00 98.38 299 ARG A CA 1
ATOM 2239 C C . ARG A 1 299 ? -7.825 -13.059 1.734 1.00 98.38 299 ARG A C 1
ATOM 2241 O O . ARG A 1 299 ? -8.453 -13.888 1.096 1.00 98.38 299 ARG A O 1
ATOM 2248 N N . TYR A 1 300 ? -8.269 -11.815 1.925 1.00 98.38 300 TYR A N 1
ATOM 2249 C CA . TYR A 1 300 ? -9.605 -11.402 1.477 1.00 98.38 300 TYR A CA 1
ATOM 2250 C C . TYR A 1 300 ? -9.795 -11.541 -0.038 1.00 98.38 300 TYR A C 1
ATOM 2252 O O . TYR A 1 300 ? -10.859 -11.942 -0.503 1.00 98.38 300 TYR A O 1
ATOM 2260 N N . LEU A 1 301 ? -8.769 -11.231 -0.827 1.00 98.44 301 LEU A N 1
ATOM 2261 C CA . LEU A 1 301 ? -8.846 -11.270 -2.287 1.00 98.44 301 LEU A CA 1
ATOM 2262 C C . LEU A 1 301 ? -8.447 -12.627 -2.886 1.00 98.44 301 LEU A C 1
ATOM 2264 O O . LEU A 1 301 ? -8.392 -12.719 -4.114 1.00 98.44 301 LEU A O 1
ATOM 2268 N N . ASP A 1 302 ? -8.201 -13.646 -2.054 1.00 97.69 302 ASP A N 1
ATOM 2269 C CA . ASP A 1 302 ? -7.746 -14.984 -2.453 1.00 97.69 302 ASP A CA 1
ATOM 2270 C C . ASP A 1 302 ? -6.469 -14.950 -3.323 1.00 97.69 302 ASP A C 1
ATOM 2272 O O . ASP A 1 302 ? -6.326 -15.704 -4.283 1.00 97.69 302 ASP A O 1
ATOM 2276 N N . ILE A 1 303 ? -5.530 -14.044 -3.016 1.00 98.19 303 ILE A N 1
ATOM 2277 C CA . ILE A 1 303 ? -4.257 -13.913 -3.751 1.00 98.19 303 ILE A CA 1
ATOM 2278 C C . ILE A 1 303 ? -3.288 -15.010 -3.305 1.00 98.19 303 ILE A C 1
ATOM 2280 O O . ILE A 1 303 ? -2.659 -15.677 -4.128 1.00 98.19 303 ILE A O 1
ATOM 2284 N N . ARG A 1 304 ? -3.140 -15.161 -1.983 1.00 97.12 304 ARG A N 1
ATOM 2285 C CA . ARG A 1 304 ? -2.329 -16.190 -1.317 1.00 97.12 304 ARG A CA 1
ATOM 2286 C C . ARG A 1 304 ? -2.555 -16.158 0.200 1.00 97.12 304 ARG A C 1
ATOM 2288 O O . ARG A 1 304 ? -2.928 -15.112 0.732 1.00 97.12 304 ARG A O 1
ATOM 2295 N N . PRO A 1 305 ? -2.238 -17.242 0.926 1.00 97.12 305 PRO A N 1
ATOM 2296 C CA . PRO A 1 305 ? -2.161 -17.195 2.381 1.00 97.12 305 PRO A CA 1
ATOM 2297 C C . PRO A 1 305 ? -1.096 -16.179 2.843 1.00 97.12 305 PRO A C 1
ATOM 2299 O O . PRO A 1 305 ? 0.055 -16.264 2.386 1.00 97.12 305 PRO A O 1
ATOM 2302 N N . PRO A 1 306 ? -1.441 -15.221 3.726 1.00 97.25 306 PRO A N 1
ATOM 2303 C CA . PRO A 1 306 ? -0.460 -14.317 4.311 1.00 97.25 306 PRO A CA 1
ATOM 2304 C C . PRO A 1 306 ? 0.473 -15.090 5.248 1.00 97.25 306 PRO A C 1
ATOM 2306 O O . PRO A 1 306 ? 0.069 -16.057 5.898 1.00 97.25 306 PRO A O 1
ATOM 2309 N N . ARG A 1 307 ? 1.737 -14.665 5.342 1.00 97.06 307 ARG A N 1
ATOM 2310 C CA . ARG A 1 307 ? 2.662 -15.242 6.323 1.00 97.06 307 ARG A CA 1
ATOM 2311 C C . ARG A 1 307 ? 2.222 -14.858 7.743 1.00 97.06 307 ARG A C 1
ATOM 2313 O O . ARG A 1 307 ? 1.592 -13.811 7.928 1.00 97.06 307 ARG A O 1
ATOM 2320 N N . PRO A 1 308 ? 2.579 -15.657 8.764 1.00 95.25 308 PRO A N 1
ATOM 2321 C CA . PRO A 1 308 ? 2.357 -15.269 10.151 1.00 95.25 308 PRO A CA 1
ATOM 2322 C C . PRO A 1 308 ? 3.017 -13.923 10.456 1.00 95.25 308 PRO A C 1
ATOM 2324 O O . PRO A 1 308 ? 4.171 -13.701 10.077 1.00 95.25 308 PRO A O 1
ATOM 2327 N N . ALA A 1 309 ? 2.300 -13.045 11.155 1.00 93.75 309 ALA A N 1
ATOM 2328 C CA . ALA A 1 309 ? 2.875 -11.814 11.678 1.00 93.75 309 ALA A CA 1
ATOM 2329 C C . ALA A 1 309 ? 3.972 -12.169 12.694 1.00 93.75 309 ALA A C 1
ATOM 2331 O O . ALA A 1 309 ? 3.758 -12.977 13.600 1.00 93.75 309 ALA A O 1
ATOM 2332 N N . ARG A 1 310 ? 5.167 -11.599 12.527 1.00 92.50 310 ARG A N 1
ATOM 2333 C CA . ARG A 1 310 ? 6.315 -11.842 13.410 1.00 92.50 310 ARG A CA 1
ATOM 2334 C C . ARG A 1 310 ? 6.884 -10.509 13.865 1.00 92.50 310 ARG A C 1
ATOM 2336 O O . ARG A 1 310 ? 7.118 -9.664 13.008 1.00 92.50 310 ARG A O 1
ATOM 2343 N N . PRO A 1 311 ? 7.131 -10.307 15.168 1.00 91.06 311 PRO A N 1
ATOM 2344 C CA . PRO A 1 311 ? 7.809 -9.109 15.632 1.00 91.06 311 PRO A CA 1
ATOM 2345 C C . PRO A 1 311 ? 9.175 -8.962 14.951 1.00 91.06 311 PRO A C 1
ATOM 2347 O O . PRO A 1 311 ? 10.025 -9.844 15.062 1.00 91.06 311 PRO A O 1
ATOM 2350 N N . SER A 1 312 ? 9.373 -7.841 14.268 1.00 92.75 312 SER A N 1
ATOM 2351 C CA . SER A 1 312 ? 10.644 -7.415 13.687 1.00 92.75 312 SER A CA 1
ATOM 2352 C C . SER A 1 312 ? 11.038 -6.039 14.230 1.00 92.75 312 SER A C 1
ATOM 2354 O O . SER A 1 312 ? 10.286 -5.396 14.969 1.00 92.75 312 SER A O 1
ATOM 2356 N N . PHE A 1 313 ? 12.231 -5.580 13.872 1.00 92.88 313 PHE A N 1
ATOM 2357 C CA . PHE A 1 313 ? 12.667 -4.207 14.091 1.00 92.88 313 PHE A CA 1
ATOM 2358 C C . PHE A 1 313 ? 13.076 -3.591 12.752 1.00 92.88 313 PHE A C 1
ATOM 2360 O O . PHE A 1 313 ? 13.569 -4.321 11.893 1.00 92.88 313 PHE A O 1
ATOM 2367 N N . PRO A 1 314 ? 12.922 -2.268 12.578 1.00 94.38 314 PRO A N 1
ATOM 2368 C CA . PRO A 1 314 ? 13.449 -1.583 11.405 1.00 94.38 314 PRO A CA 1
ATOM 2369 C C . PRO A 1 314 ? 14.947 -1.831 11.249 1.00 94.38 314 PRO A C 1
ATOM 2371 O O . PRO A 1 314 ? 15.664 -1.931 12.255 1.00 94.38 314 PRO A O 1
ATOM 2374 N N . LEU A 1 315 ? 15.424 -1.873 10.005 1.00 94.50 315 LEU A N 1
ATOM 2375 C CA . LEU A 1 315 ? 16.815 -2.201 9.680 1.00 94.50 315 LEU A CA 1
ATOM 2376 C C . LEU A 1 315 ? 17.851 -1.421 10.521 1.00 94.50 315 LEU A C 1
ATOM 2378 O O . LEU A 1 315 ? 18.743 -2.063 11.079 1.00 94.50 315 LEU A O 1
ATOM 2382 N N . PRO A 1 316 ? 17.728 -0.092 10.747 1.00 94.44 316 PRO A N 1
ATOM 2383 C CA . PRO A 1 316 ? 18.702 0.635 11.567 1.00 94.44 316 PRO A CA 1
ATOM 2384 C C . PRO A 1 316 ? 18.788 0.120 13.012 1.00 94.44 316 PRO A C 1
ATOM 2386 O O . PRO A 1 316 ? 19.866 0.073 13.606 1.00 94.44 316 PRO A O 1
ATOM 2389 N N . THR A 1 317 ? 17.661 -0.332 13.573 1.00 93.75 317 THR A N 1
ATOM 2390 C CA . THR A 1 317 ? 17.617 -0.922 14.919 1.00 93.75 317 THR A CA 1
ATOM 2391 C C . THR A 1 317 ? 18.260 -2.310 14.939 1.00 93.75 317 THR A C 1
ATOM 2393 O O . THR A 1 317 ? 18.957 -2.647 15.900 1.00 93.75 317 THR A O 1
ATOM 2396 N N . VAL A 1 318 ? 18.044 -3.116 13.893 1.00 92.00 318 VAL A N 1
ATOM 2397 C CA . VAL A 1 318 ? 18.675 -4.438 13.739 1.00 92.00 318 VAL A CA 1
ATOM 2398 C C . VAL A 1 318 ? 20.193 -4.284 13.678 1.00 92.00 318 VAL A C 1
ATOM 2400 O O . VAL A 1 318 ? 20.899 -4.837 14.522 1.00 92.00 318 VAL A O 1
ATOM 2403 N N . GLU A 1 319 ? 20.693 -3.428 12.789 1.00 93.81 319 GLU A N 1
ATOM 2404 C CA . GLU A 1 319 ? 22.129 -3.176 12.645 1.00 93.81 319 GLU A CA 1
ATOM 2405 C C . GLU A 1 319 ? 22.767 -2.637 13.934 1.00 93.81 319 GLU A C 1
ATOM 2407 O O . GLU A 1 319 ? 23.905 -2.971 14.270 1.00 93.81 319 GLU A O 1
ATOM 2412 N N . GLN A 1 320 ? 22.072 -1.766 14.675 1.00 92.62 320 GLN A N 1
ATOM 2413 C CA . GLN A 1 320 ? 22.584 -1.248 15.945 1.00 92.62 320 GLN A CA 1
ATOM 2414 C C . GLN A 1 320 ? 22.770 -2.371 16.973 1.00 92.62 320 GLN A C 1
ATOM 2416 O O . GLN A 1 320 ? 23.781 -2.398 17.686 1.00 92.62 320 GLN A O 1
ATOM 2421 N N . ARG A 1 321 ? 21.823 -3.311 17.043 1.00 91.69 321 ARG A N 1
ATOM 2422 C CA . ARG A 1 321 ? 21.919 -4.487 17.919 1.00 91.69 321 ARG A CA 1
ATOM 2423 C C . ARG A 1 321 ? 23.066 -5.396 17.507 1.00 91.69 321 ARG A C 1
ATOM 2425 O O . ARG A 1 321 ? 23.869 -5.761 18.361 1.00 91.69 321 ARG A O 1
ATOM 2432 N N . GLU A 1 322 ? 23.192 -5.697 16.220 1.00 93.69 322 GLU A N 1
ATOM 2433 C CA . GLU A 1 322 ? 24.280 -6.524 15.688 1.00 93.69 322 GLU A CA 1
ATOM 2434 C C . GLU A 1 322 ? 25.653 -5.932 16.016 1.00 93.69 322 GLU A C 1
ATOM 2436 O O . GLU A 1 322 ? 26.518 -6.629 16.547 1.00 93.69 322 GLU A O 1
ATOM 2441 N N . ARG A 1 323 ? 25.835 -4.619 15.819 1.00 93.69 323 ARG A N 1
ATOM 2442 C CA . ARG A 1 323 ? 27.078 -3.917 16.190 1.00 93.69 323 ARG A CA 1
ATOM 2443 C C . ARG A 1 323 ? 27.356 -3.984 17.690 1.00 93.69 323 ARG A C 1
ATOM 2445 O O . ARG A 1 323 ? 28.509 -4.121 18.095 1.00 93.69 323 ARG A O 1
ATOM 2452 N N . THR A 1 324 ? 26.318 -3.883 18.516 1.00 94.31 324 THR A N 1
ATOM 2453 C CA . THR A 1 324 ? 26.448 -3.962 19.979 1.00 94.31 324 THR A CA 1
ATOM 2454 C C . THR A 1 324 ? 26.914 -5.356 20.396 1.00 94.31 324 THR A C 1
ATOM 2456 O O . THR A 1 324 ? 27.893 -5.484 21.129 1.00 94.31 324 THR A O 1
ATOM 2459 N N . VAL A 1 325 ? 26.286 -6.404 19.856 1.00 94.88 325 VAL A N 1
ATOM 2460 C CA . VAL A 1 325 ? 26.668 -7.804 20.094 1.00 94.88 325 VAL A CA 1
ATOM 2461 C C . VAL A 1 325 ? 28.088 -8.084 19.597 1.00 94.88 325 VAL A C 1
ATOM 2463 O O . VAL A 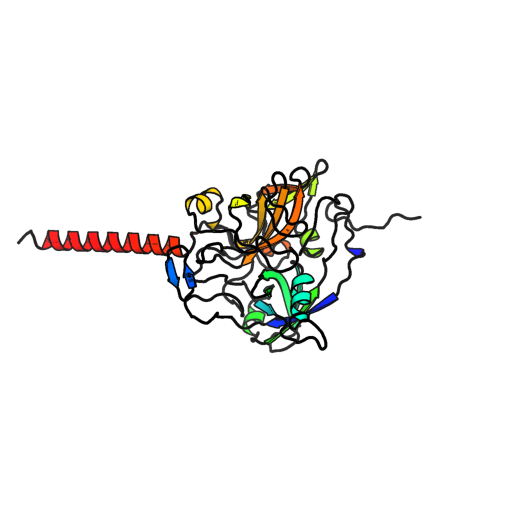1 325 ? 28.875 -8.695 20.318 1.00 94.88 325 VAL A O 1
ATOM 2466 N N . ALA A 1 326 ? 28.451 -7.601 18.407 1.00 95.06 326 ALA A N 1
ATOM 2467 C CA . ALA A 1 326 ? 29.794 -7.763 17.856 1.00 95.06 326 ALA A CA 1
ATOM 2468 C C . ALA A 1 326 ? 30.868 -7.132 18.759 1.00 95.06 326 ALA A C 1
ATOM 2470 O O . ALA A 1 326 ? 31.867 -7.781 19.067 1.00 95.06 326 ALA A O 1
ATOM 2471 N N . ARG A 1 327 ? 30.637 -5.910 19.264 1.00 94.75 327 ARG A N 1
ATOM 2472 C CA . ARG A 1 327 ? 31.553 -5.234 20.203 1.00 94.75 327 ARG A CA 1
ATOM 2473 C C . ARG A 1 327 ? 31.702 -5.990 21.522 1.00 94.75 327 ARG A C 1
ATOM 2475 O O . ARG A 1 327 ? 32.810 -6.092 22.040 1.00 94.75 327 ARG A O 1
ATOM 2482 N N . LEU A 1 328 ? 30.608 -6.525 22.066 1.00 94.38 328 LEU A N 1
ATOM 2483 C CA . LEU A 1 328 ? 30.652 -7.332 23.290 1.00 94.38 328 LEU A CA 1
ATOM 2484 C C . LEU A 1 328 ? 31.457 -8.620 23.083 1.00 94.38 328 LEU A C 1
ATOM 2486 O O . LEU A 1 328 ? 32.300 -8.945 23.916 1.00 94.38 328 LEU A O 1
ATOM 2490 N N . ARG A 1 329 ? 31.265 -9.307 21.948 1.00 93.81 329 ARG A N 1
ATOM 2491 C CA . ARG A 1 329 ? 32.049 -10.499 21.586 1.00 93.81 329 ARG A CA 1
ATOM 2492 C C . ARG A 1 329 ? 33.539 -10.182 21.463 1.00 93.81 329 ARG A C 1
ATOM 2494 O O . ARG A 1 329 ? 34.343 -10.883 22.062 1.00 93.81 329 ARG A O 1
ATOM 2501 N N . GLN A 1 330 ? 33.896 -9.100 20.767 1.00 92.31 330 GLN A N 1
ATOM 2502 C CA . GLN A 1 330 ? 35.290 -8.660 20.615 1.00 92.31 330 GLN A CA 1
ATOM 2503 C C . GLN A 1 330 ? 35.952 -8.321 21.961 1.00 92.31 330 GLN A C 1
ATOM 2505 O O . GLN A 1 330 ? 37.105 -8.681 22.196 1.00 92.31 330 GLN A O 1
ATOM 2510 N N . ARG A 1 331 ? 35.220 -7.667 22.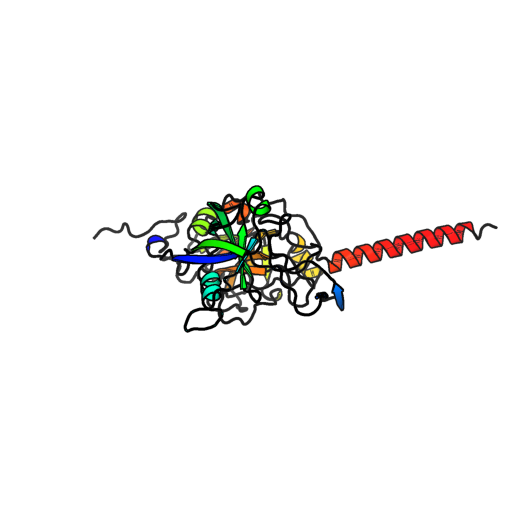874 1.00 91.44 331 ARG A N 1
ATOM 2511 C CA . ARG A 1 331 ? 35.707 -7.379 24.234 1.00 91.44 331 ARG A CA 1
ATOM 2512 C C . ARG A 1 331 ? 35.920 -8.650 25.051 1.00 91.44 331 ARG A C 1
ATOM 2514 O O . ARG A 1 331 ? 36.944 -8.767 25.716 1.00 91.44 331 ARG A O 1
ATOM 2521 N N . ALA A 1 332 ? 34.993 -9.605 24.972 1.00 89.69 332 ALA A N 1
ATOM 2522 C CA . ALA A 1 332 ? 35.128 -10.890 25.653 1.00 89.69 332 ALA A CA 1
ATOM 2523 C C . ALA A 1 332 ? 36.341 -11.682 25.134 1.00 89.69 332 ALA A C 1
ATOM 2525 O O . ALA A 1 332 ? 37.119 -12.203 25.930 1.00 89.69 332 ALA A O 1
ATOM 2526 N N . THR A 1 333 ? 36.561 -11.712 23.813 1.00 88.75 333 THR A N 1
ATOM 2527 C CA . THR A 1 333 ? 37.739 -12.368 23.223 1.00 88.75 333 THR A CA 1
ATOM 2528 C C . THR A 1 333 ? 39.047 -11.679 23.605 1.00 88.75 333 THR A C 1
ATOM 2530 O O . THR A 1 333 ? 40.018 -12.367 23.903 1.00 88.75 333 THR A O 1
ATOM 2533 N N . ALA A 1 334 ? 39.075 -10.341 23.649 1.00 84.50 334 ALA A N 1
ATOM 2534 C CA . ALA A 1 334 ? 40.257 -9.586 24.065 1.00 84.50 334 ALA A CA 1
ATOM 2535 C C . ALA A 1 334 ? 40.588 -9.825 25.548 1.00 84.50 334 ALA A C 1
ATOM 2537 O O . ALA A 1 334 ? 41.726 -10.141 25.874 1.00 84.50 334 ALA A O 1
ATOM 2538 N N . SER A 1 335 ? 39.587 -9.781 26.433 1.00 81.31 335 SER A N 1
ATOM 2539 C CA . SER A 1 335 ? 39.759 -10.078 27.863 1.00 81.31 335 SER A CA 1
ATOM 2540 C C . SER A 1 335 ? 40.264 -11.508 28.102 1.00 81.31 335 SER A C 1
ATOM 2542 O O . SER A 1 335 ? 41.184 -11.707 28.894 1.00 81.31 335 SER A O 1
ATOM 2544 N N . ALA A 1 336 ? 39.744 -12.493 27.362 1.00 76.00 336 ALA A N 1
ATOM 2545 C CA . ALA A 1 336 ? 40.211 -13.879 27.428 1.00 76.00 336 ALA A CA 1
ATOM 2546 C C . ALA A 1 336 ? 41.626 -14.086 26.852 1.00 76.00 336 ALA A C 1
ATOM 2548 O O . ALA A 1 336 ? 42.274 -15.082 27.179 1.00 76.00 336 ALA A O 1
ATOM 2549 N N . ALA A 1 337 ? 42.101 -13.199 25.973 1.00 72.06 337 ALA A N 1
ATOM 2550 C CA . ALA A 1 337 ? 43.479 -13.204 25.486 1.00 72.06 337 ALA A CA 1
ATOM 2551 C C . ALA A 1 337 ? 44.429 -12.587 26.525 1.00 72.06 337 ALA A C 1
ATOM 2553 O O . ALA A 1 337 ? 45.432 -13.207 26.862 1.00 72.06 337 ALA A O 1
ATOM 2554 N N . THR A 1 338 ? 44.067 -11.442 27.115 1.00 73.19 338 THR A N 1
ATOM 2555 C CA . THR A 1 338 ? 44.857 -10.783 28.172 1.00 73.19 338 THR A CA 1
ATOM 2556 C C . THR A 1 338 ? 44.993 -11.649 29.427 1.00 73.19 338 THR A C 1
ATOM 2558 O O . THR A 1 338 ? 46.074 -11.729 30.004 1.00 73.19 338 THR A O 1
ATOM 2561 N N . ALA A 1 339 ? 43.932 -12.362 29.823 1.00 69.25 339 ALA A N 1
ATOM 2562 C CA . ALA A 1 339 ? 43.981 -13.301 30.947 1.00 69.25 339 ALA A CA 1
ATOM 2563 C C . ALA A 1 339 ? 44.937 -14.485 30.702 1.00 69.25 339 ALA A C 1
ATOM 2565 O O . ALA A 1 339 ? 45.503 -15.019 31.648 1.00 69.25 339 ALA A O 1
ATOM 2566 N N . ARG A 1 340 ? 45.144 -14.885 29.439 1.00 66.38 340 ARG A N 1
ATOM 2567 C CA . ARG A 1 340 ? 46.081 -15.957 29.069 1.00 66.38 340 ARG A CA 1
ATOM 2568 C C . ARG A 1 340 ? 47.533 -15.489 28.990 1.00 66.38 340 ARG A C 1
ATOM 2570 O O . ARG A 1 340 ? 48.424 -16.298 29.204 1.00 66.38 340 ARG A O 1
ATOM 2577 N N . THR A 1 341 ? 47.778 -14.212 28.703 1.00 70.69 341 THR A N 1
ATOM 2578 C CA . THR A 1 341 ? 49.135 -13.643 28.630 1.00 70.69 341 THR A CA 1
ATOM 2579 C C . THR A 1 341 ? 49.663 -13.137 29.975 1.00 70.69 341 THR A C 1
ATOM 2581 O O . THR A 1 341 ? 50.861 -12.944 30.101 1.00 70.69 341 THR A O 1
ATOM 2584 N N . GLY A 1 342 ? 48.798 -12.907 30.971 1.00 57.19 342 GLY A N 1
ATOM 2585 C CA . GLY A 1 342 ? 49.178 -12.448 32.320 1.00 57.19 342 GLY A CA 1
ATOM 2586 C C . GLY A 1 342 ? 49.459 -13.558 33.344 1.00 57.19 342 GLY A C 1
ATOM 2587 O O . GLY A 1 342 ? 49.593 -13.261 34.525 1.00 57.19 342 GLY A O 1
ATOM 2588 N N . LEU A 1 343 ? 49.494 -14.822 32.910 1.00 55.50 343 LEU A N 1
ATOM 2589 C CA . LEU A 1 343 ? 49.846 -16.003 33.718 1.00 55.50 343 LEU A CA 1
ATOM 2590 C C . LEU A 1 343 ? 51.252 -16.547 33.375 1.00 55.50 343 LEU A C 1
ATOM 2592 O O . LEU A 1 343 ? 51.549 -17.701 33.679 1.00 55.50 343 LEU A O 1
ATOM 2596 N N . GLY A 1 344 ? 52.080 -15.736 32.707 1.00 47.44 344 GLY A N 1
ATOM 2597 C CA . GLY A 1 344 ? 53.489 -16.016 32.413 1.00 47.44 344 GLY A CA 1
ATOM 2598 C C . GLY A 1 344 ? 54.419 -15.191 33.285 1.00 47.44 344 GLY A C 1
ATOM 2599 O O . GLY A 1 344 ? 54.035 -14.049 33.623 1.00 47.44 344 GLY A O 1
#

Sequence (344 aa):
MSSSRLHPVHGLRTNARDLVMISVAGQVASPTERGTPWRIGYDGRPRSLPGTGGIVLNHRVGDPCVGLAGDHVEPAVSVRNESRSAGGSPDAANQALQSYSCVGNHAVVTTGRAAGARGVVTGKHGGVDTVLIDFPLPAMRQMAIGDRIQVWAYGLGLRLTDYPDVAIWNCSPRLLARWRPVEREGRIHVEVTHRIPARVMGSGLGRNNVLRGDYDIQMSDPAMVRRYRLGSLRFGDIVGIMDADNRYGRSRLEGHVSVGVIVHSDSTVAGHGPGVVSLLSAPASRLRLELSPDANIARYLDIRPPRPARPSFPLPTVEQRERTVARLRQRATASAATARTGLG

Secondary structure (DSSP, 8-state):
------EEETTEEE-GGGPPPEEEEEEEPPP---SSSPEEPTTS-EE----SSSEESS--TTSB-SS-SSSSPPPEEEEE--PPPTTS-TTHHHHHHHHH--BT-EEEE-SSTTTT-EEEEEEEETTTTEEEEE--HHHHTT--TT-EEEEEE--TT-BBTT-TTSEE-SB-HHHHHHH--EEETTEEEEEESEEEEGGGB-TTTT-S-SSSS-EEB----HHHHHHTTGGG-BTTBEEEEEEEE-SSS-EEEEEEEEEEEE-S---SSTT--SEEEEEEEEETTTEEEEE-TT-BHHHHTTS-PPPPP-----HHHHHHHHHHHHHHHHHHHHHHHHHHHTT-

Radius of gyration: 21.98 Å; chains: 1; bounding box: 96×36×60 Å

Foldseek 3Di:
DDPPQFDDLQNFTKNQVVWDWDKAKWFQAAFDDDPDQWDQFPVRDTARAGADGGADLPAAFLEFFFQDSHFFAFHGTWTAHQDQDPDDDRRVSLVCVLQQAAFQWKKAFCDFPLGRWIWTFQFFAPPVSTTGIHTPSVSSVRDDTGGMMMTRGGDVVMDRPLCNQKAFESHHPLLCSLQRFHDDPQATEGEFAWEAEPVQKFPQAPDQALSGHWTARHQPDVVSCVVGVVQQDGFQTKYKYAQWARRGGTDGHHQKIWIWTFGTHQHSHPRHGTTTRTGIIGGCVHYHYDHDQQRGSCVSSVVDRRDRRDRDHHNVVVVVVVVVVVVVVVVVVVVVVVVVVVVD

pLDDT: mean 93.64, std 10.46, range [35.06, 98.94]